Protein AF-A0A356JZE8-F1 (afdb_monomer)

Sequence (224 aa):
METNFKCRFCSECLGFGCTGELPGMGGVNANRNFILNCAAWKKLEFGPFDFGKKEIRLAPMTGAVENVGYFDEKKFYFDLIDECSKFGIKLSIGDGVPDTKLKWGIEAVQSVGKKAAVFIKPYANKKILERFEWAQNISEYCGIDIDAYNIVTMRNKVQLEKKDSSLLIELKKYFSKKGIPFVIKGIFTDEDLQLVKEVKPDVAFVSNHGGRIETREGSSAEFL

Structure (mmCIF, N/CA/C/O backbone):
data_AF-A0A356JZE8-F1
#
_entry.id   AF-A0A356JZE8-F1
#
loop_
_atom_site.group_PDB
_atom_site.id
_atom_site.type_symbol
_atom_site.label_atom_id
_atom_site.label_alt_id
_atom_site.label_comp_id
_atom_site.label_asym_id
_atom_site.label_entity_id
_atom_site.label_seq_id
_atom_site.pdbx_PDB_ins_code
_atom_site.Cartn_x
_atom_site.Cartn_y
_atom_site.Cartn_z
_atom_site.occupancy
_atom_site.B_iso_or_equiv
_atom_site.auth_seq_id
_atom_site.auth_comp_id
_atom_site.auth_asym_id
_atom_site.auth_atom_id
_atom_site.pdbx_PDB_model_num
ATOM 1 N N . MET A 1 1 ? -16.410 -6.018 -22.347 1.00 66.00 1 MET A N 1
ATOM 2 C CA . MET A 1 1 ? -15.217 -5.196 -22.637 1.00 66.00 1 MET A CA 1
ATOM 3 C C . MET A 1 1 ? -14.009 -6.081 -22.420 1.00 66.00 1 MET A C 1
ATOM 5 O O . MET A 1 1 ? -14.033 -6.859 -21.474 1.00 66.00 1 MET A O 1
ATOM 9 N N . GLU A 1 2 ? -13.023 -6.028 -23.309 1.00 82.94 2 GLU A N 1
ATOM 10 C CA . GLU A 1 2 ? -11.802 -6.831 -23.195 1.00 82.94 2 GLU A CA 1
ATOM 11 C C . GLU A 1 2 ? -10.735 -6.083 -22.393 1.00 82.94 2 GLU A C 1
ATOM 13 O O . GLU A 1 2 ? -10.629 -4.858 -22.463 1.00 82.94 2 GLU A O 1
ATOM 18 N N . THR A 1 3 ? -9.954 -6.829 -21.617 1.00 86.38 3 THR A N 1
ATOM 19 C CA . THR A 1 3 ? -8.831 -6.290 -20.850 1.00 86.38 3 THR A CA 1
ATOM 20 C C . THR A 1 3 ? -7.610 -6.116 -21.746 1.00 86.38 3 THR A C 1
ATOM 22 O O . THR A 1 3 ? -7.155 -7.087 -22.346 1.00 86.38 3 THR A O 1
ATOM 25 N N . ASN A 1 4 ? -7.019 -4.920 -21.781 1.00 91.50 4 ASN A N 1
ATOM 26 C CA . ASN A 1 4 ? -5.763 -4.678 -22.492 1.00 91.50 4 ASN A CA 1
ATOM 27 C C . ASN A 1 4 ? -4.587 -4.708 -21.512 1.00 91.50 4 ASN A C 1
ATOM 29 O O . ASN A 1 4 ? -4.083 -3.667 -21.085 1.00 91.50 4 ASN A O 1
ATOM 33 N N . PHE A 1 5 ? -4.197 -5.914 -21.104 1.00 93.56 5 PHE A N 1
ATOM 34 C CA . PHE A 1 5 ? -3.202 -6.102 -20.058 1.00 93.56 5 PHE A CA 1
ATOM 35 C C . PHE A 1 5 ? -1.854 -5.457 -20.401 1.00 93.56 5 PHE A C 1
ATOM 37 O O . PHE A 1 5 ? -1.257 -5.721 -21.441 1.00 93.56 5 PHE A O 1
ATOM 44 N N . LYS A 1 6 ? -1.330 -4.675 -19.454 1.00 93.75 6 LYS A N 1
ATOM 45 C CA . LYS A 1 6 ? 0.059 -4.189 -19.465 1.00 93.75 6 LYS A CA 1
ATOM 46 C C . LYS A 1 6 ? 1.042 -5.234 -18.934 1.00 93.75 6 LYS A C 1
ATOM 48 O O . LYS A 1 6 ? 2.243 -5.138 -19.160 1.00 93.75 6 LYS A O 1
ATOM 53 N N . CYS A 1 7 ? 0.544 -6.242 -18.216 1.00 92.56 7 CYS A N 1
ATOM 54 C CA . CYS A 1 7 ? 1.350 -7.384 -17.804 1.00 92.56 7 CYS A CA 1
ATOM 55 C C . CYS A 1 7 ? 1.814 -8.181 -19.027 1.00 92.56 7 CYS A C 1
ATOM 57 O O . CYS A 1 7 ? 1.023 -8.494 -19.910 1.00 92.56 7 CYS A O 1
ATOM 59 N N . ARG A 1 8 ? 3.094 -8.562 -19.042 1.00 92.62 8 ARG A N 1
ATOM 60 C CA . ARG A 1 8 ? 3.683 -9.392 -20.103 1.00 92.62 8 ARG A CA 1
ATOM 61 C C . ARG A 1 8 ? 3.440 -10.889 -19.919 1.00 92.62 8 ARG A C 1
ATOM 63 O O . ARG A 1 8 ? 3.895 -11.666 -20.746 1.00 92.62 8 ARG A O 1
ATOM 70 N N . PHE A 1 9 ? 2.773 -11.285 -18.830 1.00 92.81 9 PHE A N 1
ATOM 71 C CA . PHE A 1 9 ? 2.539 -12.686 -18.467 1.00 92.81 9 PHE A CA 1
ATOM 72 C C . PHE A 1 9 ? 3.818 -13.533 -18.529 1.00 92.81 9 PHE A C 1
ATOM 74 O O . PHE A 1 9 ? 3.824 -14.645 -19.052 1.00 92.81 9 PHE A O 1
ATOM 81 N N . CYS A 1 10 ? 4.921 -12.983 -18.007 1.00 95.12 10 CYS A N 1
ATOM 82 C CA . CYS A 1 10 ? 6.181 -13.708 -17.899 1.00 95.12 10 CYS A CA 1
ATOM 83 C C . CYS A 1 10 ? 5.964 -15.024 -17.140 1.00 95.12 10 CYS A C 1
ATOM 85 O O . CYS A 1 10 ? 5.217 -15.051 -16.161 1.00 95.12 10 CYS A O 1
ATOM 87 N N . SER A 1 11 ? 6.677 -16.081 -17.532 1.00 95.75 11 SER A N 1
ATOM 88 C CA . SER A 1 11 ? 6.659 -17.364 -16.816 1.00 95.75 11 SER A CA 1
ATOM 89 C C . SER A 1 11 ? 7.074 -17.228 -15.345 1.00 95.75 11 SER A C 1
ATOM 91 O O . SER A 1 11 ? 6.576 -17.956 -14.494 1.00 95.75 11 SER A O 1
ATOM 93 N N . GLU A 1 12 ? 7.955 -16.270 -15.041 1.00 94.06 12 GLU A N 1
ATOM 94 C CA . GLU A 1 12 ? 8.321 -15.857 -13.684 1.00 94.06 12 GLU A CA 1
ATOM 95 C C . GLU A 1 12 ? 8.320 -14.319 -13.609 1.00 94.06 12 GLU A C 1
ATOM 97 O O . GLU A 1 12 ? 8.927 -13.632 -14.440 1.00 94.06 12 GLU A O 1
ATOM 102 N N . CYS A 1 13 ? 7.627 -13.751 -12.619 1.00 94.19 13 CYS A N 1
ATOM 103 C CA . CYS A 1 13 ? 7.545 -12.302 -12.435 1.00 94.19 13 CYS A CA 1
ATOM 104 C C . CYS A 1 13 ? 8.778 -11.785 -11.674 1.00 94.19 13 CYS A C 1
ATOM 106 O O . CYS A 1 13 ? 8.751 -11.610 -10.458 1.00 94.19 13 CYS A O 1
ATOM 108 N N . LEU A 1 14 ? 9.871 -11.567 -12.410 1.00 95.31 14 LEU A N 1
ATOM 109 C CA . LEU A 1 14 ? 11.164 -11.116 -11.871 1.00 95.31 14 LEU A CA 1
ATOM 110 C C . LEU A 1 14 ? 11.464 -9.627 -12.106 1.00 95.31 14 LEU A C 1
ATOM 112 O O . LEU A 1 14 ? 12.565 -9.165 -11.830 1.00 95.31 14 LEU A O 1
ATOM 116 N N . GLY A 1 15 ? 10.516 -8.879 -12.671 1.00 94.81 15 GLY A N 1
ATOM 117 C CA . GLY A 1 15 ? 10.672 -7.447 -12.939 1.00 94.81 15 GLY A CA 1
ATOM 118 C C . GLY A 1 15 ? 11.430 -7.087 -14.224 1.00 94.81 15 GLY A C 1
ATOM 119 O O . GLY A 1 15 ? 11.489 -5.910 -14.552 1.00 94.81 15 GLY A O 1
ATOM 120 N N . PHE A 1 16 ? 11.948 -8.046 -15.000 1.00 96.44 16 PHE A N 1
ATOM 121 C CA . PHE A 1 16 ? 12.680 -7.744 -16.245 1.00 96.44 16 PHE A CA 1
ATOM 122 C C . PHE A 1 16 ? 11.775 -7.386 -17.440 1.00 96.44 16 PHE A C 1
ATOM 124 O O . PHE A 1 16 ? 12.148 -6.565 -18.275 1.00 96.44 16 PHE A O 1
ATOM 131 N N . GLY A 1 17 ? 10.576 -7.976 -17.528 1.00 95.25 17 GLY A N 1
ATOM 132 C CA . GLY A 1 17 ? 9.706 -7.842 -18.708 1.00 95.25 17 GLY A CA 1
ATOM 133 C C . GLY A 1 17 ? 8.975 -6.500 -18.841 1.00 95.25 17 GLY A C 1
ATOM 134 O O . GLY A 1 17 ? 8.607 -6.115 -19.943 1.00 95.25 17 GLY A O 1
ATOM 135 N N . CYS A 1 18 ? 8.772 -5.781 -17.738 1.00 95.38 18 CYS A N 1
ATOM 136 C CA . CYS A 1 18 ? 8.032 -4.512 -17.671 1.00 95.38 18 CYS A CA 1
ATOM 137 C C . CYS A 1 18 ? 8.940 -3.347 -17.243 1.00 95.38 18 CYS A C 1
ATOM 139 O O . CYS A 1 18 ? 8.529 -2.457 -16.496 1.00 95.38 18 CYS A O 1
ATOM 141 N N . THR A 1 19 ? 10.217 -3.392 -17.625 1.00 94.56 19 THR A N 1
ATOM 142 C CA . THR A 1 19 ? 11.231 -2.428 -17.178 1.00 94.56 19 THR A CA 1
ATOM 143 C C . THR A 1 19 ? 10.833 -0.991 -17.519 1.00 94.56 19 THR A C 1
ATOM 145 O O . THR A 1 19 ? 10.662 -0.654 -18.686 1.00 94.56 19 THR A O 1
ATOM 148 N N . GLY A 1 20 ? 10.682 -0.143 -16.495 1.00 84.00 20 GLY A N 1
ATOM 149 C CA . GLY A 1 20 ? 10.349 1.278 -16.655 1.00 84.00 20 GLY A CA 1
ATOM 150 C C . GLY A 1 20 ? 8.884 1.584 -16.996 1.00 84.00 20 GLY A C 1
ATOM 151 O O . GLY A 1 20 ? 8.545 2.743 -17.228 1.00 84.00 20 GLY A O 1
ATOM 152 N N . GLU A 1 21 ? 7.992 0.589 -17.014 1.00 92.44 21 GLU A N 1
ATOM 153 C CA . GLU A 1 21 ? 6.575 0.802 -17.331 1.00 92.44 21 GLU A CA 1
ATOM 154 C C . GLU A 1 21 ? 5.810 1.431 -16.150 1.00 92.44 21 GLU A C 1
ATOM 156 O O . GLU A 1 21 ? 5.227 0.728 -15.319 1.00 92.44 21 GLU A O 1
ATOM 161 N N . LEU A 1 22 ? 5.787 2.768 -16.086 1.00 91.12 22 LEU A N 1
ATOM 162 C CA . LEU A 1 22 ? 5.022 3.557 -15.112 1.00 91.12 22 LEU A CA 1
ATOM 163 C C . LEU A 1 22 ? 4.278 4.727 -15.803 1.00 91.12 22 LEU A C 1
ATOM 165 O O . LEU A 1 22 ? 4.934 5.629 -16.318 1.00 91.12 22 LEU A O 1
ATOM 169 N N . PRO A 1 23 ? 2.925 4.773 -15.797 1.00 91.88 23 PRO A N 1
ATOM 170 C CA . PRO A 1 23 ? 2.003 3.797 -15.218 1.00 91.88 23 PRO A CA 1
ATOM 171 C C . PRO A 1 23 ? 1.969 2.484 -16.017 1.00 91.88 23 PRO A C 1
ATOM 173 O O . PRO A 1 23 ? 1.876 2.471 -17.248 1.00 91.88 23 PRO A O 1
ATOM 176 N N . GLY A 1 24 ? 2.007 1.373 -15.293 1.00 93.88 24 GLY A N 1
ATOM 177 C CA . GLY A 1 24 ? 2.181 0.030 -15.836 1.00 93.88 24 GLY A CA 1
ATOM 178 C C . GLY A 1 24 ? 2.599 -0.948 -14.743 1.00 93.88 24 GLY A C 1
ATOM 179 O O . GLY A 1 24 ? 2.503 -0.634 -13.549 1.00 93.88 24 GLY A O 1
ATOM 180 N N . MET A 1 25 ? 3.086 -2.121 -15.148 1.00 94.62 25 MET A N 1
ATOM 181 C CA . MET A 1 25 ? 3.530 -3.177 -14.229 1.00 94.62 25 MET A CA 1
ATOM 182 C C . MET A 1 25 ? 4.975 -2.998 -13.744 1.00 94.62 25 MET A C 1
ATOM 184 O O . MET A 1 25 ? 5.445 -3.793 -12.934 1.00 94.62 25 MET A O 1
ATOM 188 N N . GLY A 1 26 ? 5.685 -1.984 -14.241 1.00 95.44 26 GLY A N 1
ATOM 189 C CA . GLY A 1 26 ? 7.073 -1.699 -13.902 1.00 95.44 26 GLY A CA 1
ATOM 190 C C . GLY A 1 26 ? 7.259 -0.930 -12.598 1.00 95.44 26 GLY A C 1
ATOM 191 O O . GLY A 1 26 ? 6.343 -0.762 -11.794 1.00 95.44 26 GLY A O 1
ATOM 192 N N . GLY A 1 27 ? 8.477 -0.448 -12.400 1.00 94.31 27 GLY A N 1
ATOM 193 C CA . GLY A 1 27 ? 8.922 0.368 -11.282 1.00 94.31 27 GLY A CA 1
ATOM 194 C C . GLY A 1 27 ? 9.884 1.463 -11.744 1.00 94.31 27 GLY A C 1
ATOM 195 O O . GLY A 1 27 ? 10.189 1.601 -12.931 1.00 94.31 27 GLY A O 1
ATOM 196 N N . VAL A 1 28 ? 10.349 2.274 -10.797 1.00 94.62 28 VAL A N 1
ATOM 197 C CA . VAL A 1 28 ? 11.317 3.346 -11.077 1.00 94.62 28 VAL A CA 1
ATOM 198 C C . VAL A 1 28 ? 12.715 2.763 -11.304 1.00 94.62 28 VAL A C 1
ATOM 200 O O . VAL A 1 28 ? 12.949 1.585 -11.026 1.00 94.62 28 VAL A O 1
ATOM 203 N N . ASN A 1 29 ? 13.656 3.584 -11.783 1.00 94.50 29 ASN A N 1
ATOM 204 C CA . ASN A 1 29 ? 15.077 3.226 -11.891 1.00 94.50 29 ASN A CA 1
ATOM 205 C C . ASN A 1 29 ? 15.302 1.872 -12.589 1.00 94.50 29 ASN A C 1
ATOM 207 O O . ASN A 1 29 ? 15.969 0.993 -12.050 1.00 94.50 29 ASN A O 1
ATOM 211 N N . ALA A 1 30 ? 14.676 1.679 -13.756 1.00 95.12 30 ALA A N 1
ATOM 212 C CA . ALA A 1 30 ? 14.734 0.429 -14.520 1.00 95.12 30 ALA A CA 1
ATOM 213 C C . ALA A 1 30 ? 14.385 -0.824 -13.681 1.00 95.12 30 ALA A C 1
ATOM 215 O O . ALA A 1 30 ? 15.051 -1.853 -13.765 1.00 95.12 30 ALA A O 1
ATOM 216 N N . ASN A 1 31 ? 13.337 -0.729 -12.855 1.00 96.38 31 ASN A N 1
ATOM 217 C CA . ASN A 1 31 ? 12.838 -1.794 -11.977 1.00 96.38 31 ASN A CA 1
ATOM 218 C C . ASN A 1 31 ? 13.855 -2.289 -10.936 1.00 96.38 31 ASN A C 1
ATOM 220 O O . ASN A 1 31 ? 13.672 -3.376 -10.388 1.00 96.38 31 ASN A O 1
ATOM 224 N N . ARG A 1 32 ? 14.901 -1.515 -10.617 1.00 96.88 32 ARG A N 1
ATOM 225 C CA . ARG A 1 32 ? 16.015 -1.986 -9.781 1.00 96.88 32 ARG A CA 1
ATOM 226 C C . ARG A 1 32 ? 15.563 -2.609 -8.457 1.00 96.88 32 ARG A C 1
ATOM 228 O O . ARG A 1 32 ? 15.879 -3.765 -8.194 1.00 96.88 32 ARG A O 1
ATOM 235 N N . ASN A 1 33 ? 14.765 -1.891 -7.667 1.00 97.12 33 ASN A N 1
ATOM 236 C CA . ASN A 1 33 ? 14.261 -2.405 -6.388 1.00 97.12 33 ASN A CA 1
ATOM 237 C C . ASN A 1 33 ? 13.264 -3.55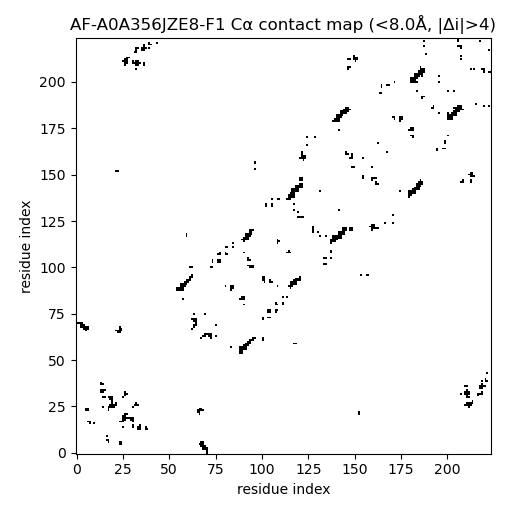6 -6.561 1.00 97.12 33 ASN A C 1
ATOM 239 O O . ASN A 1 33 ? 13.243 -4.462 -5.737 1.00 97.12 33 ASN A O 1
ATOM 243 N N . PHE A 1 34 ? 12.472 -3.573 -7.637 1.00 97.25 34 PHE A N 1
ATOM 244 C CA . PHE A 1 34 ? 11.581 -4.699 -7.928 1.00 97.25 34 PHE A CA 1
ATOM 245 C C . PHE A 1 34 ? 12.398 -5.978 -8.193 1.00 97.25 34 PHE A C 1
ATOM 247 O O . PHE A 1 34 ? 12.176 -7.001 -7.548 1.00 97.25 34 PHE A O 1
ATOM 254 N N . ILE A 1 35 ? 13.414 -5.903 -9.054 1.00 97.31 35 ILE A N 1
ATOM 255 C CA . ILE A 1 35 ? 14.314 -7.027 -9.345 1.00 97.31 35 ILE A CA 1
ATOM 256 C C . ILE A 1 35 ? 15.017 -7.507 -8.064 1.00 97.31 35 ILE A C 1
ATOM 258 O O . ILE A 1 35 ? 15.061 -8.710 -7.799 1.00 97.31 35 ILE A O 1
ATOM 262 N N . LEU A 1 36 ? 15.525 -6.584 -7.237 1.00 97.06 36 LEU A N 1
ATOM 263 C CA . LEU A 1 36 ? 16.180 -6.919 -5.966 1.00 97.06 36 LEU A CA 1
ATOM 264 C C . LEU A 1 36 ? 15.223 -7.584 -4.968 1.00 97.06 36 LEU A C 1
ATOM 266 O O . LEU A 1 36 ? 15.605 -8.576 -4.346 1.00 97.06 36 LEU A O 1
ATOM 270 N N . ASN A 1 37 ? 13.981 -7.102 -4.857 1.00 96.31 37 ASN A N 1
ATOM 271 C CA . ASN A 1 37 ? 12.950 -7.725 -4.025 1.00 96.31 37 ASN A CA 1
ATOM 272 C C . ASN A 1 37 ? 12.731 -9.194 -4.408 1.00 96.31 37 ASN A C 1
A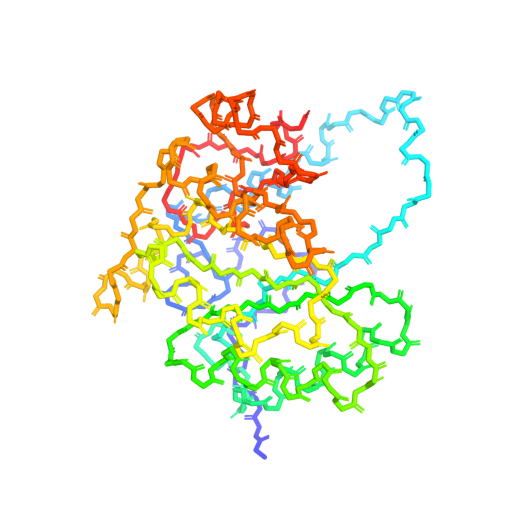TOM 274 O O . ASN A 1 37 ? 12.684 -10.053 -3.533 1.00 96.31 37 ASN A O 1
ATOM 278 N N . CYS A 1 38 ? 12.619 -9.493 -5.707 1.00 95.25 38 CYS A N 1
ATOM 279 C CA . CYS A 1 38 ? 12.436 -10.862 -6.194 1.00 95.25 38 CYS A CA 1
ATOM 280 C C . CYS A 1 38 ? 13.683 -11.729 -5.966 1.00 95.25 38 CYS A C 1
ATOM 282 O O . CYS A 1 38 ? 13.570 -12.884 -5.560 1.00 95.25 38 CYS A O 1
ATOM 284 N N . ALA A 1 39 ? 14.874 -11.183 -6.222 1.00 95.06 39 ALA A N 1
ATOM 285 C CA . ALA A 1 39 ? 16.128 -11.927 -6.135 1.00 95.06 39 ALA A CA 1
ATOM 286 C C . ALA A 1 39 ? 16.537 -12.266 -4.693 1.00 95.06 39 ALA A C 1
ATOM 288 O O . ALA A 1 39 ? 17.120 -13.323 -4.457 1.00 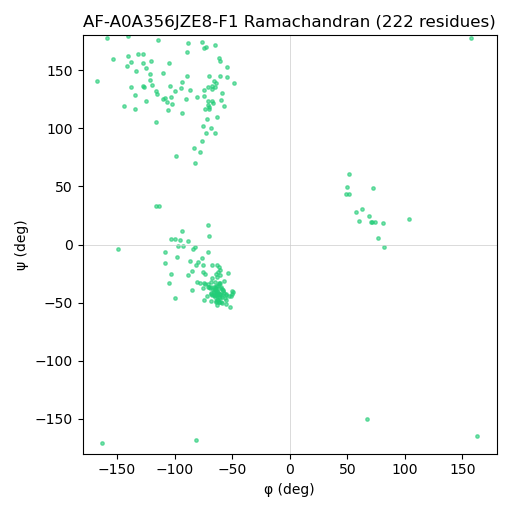95.06 39 ALA A O 1
ATOM 289 N N . ALA A 1 40 ? 16.239 -11.390 -3.731 1.00 93.81 40 ALA A N 1
ATOM 290 C CA . ALA A 1 40 ? 16.652 -11.546 -2.338 1.00 93.81 40 ALA A CA 1
ATOM 291 C C . ALA A 1 40 ? 16.139 -12.834 -1.684 1.00 93.81 40 ALA A C 1
ATOM 293 O O . ALA A 1 40 ? 16.888 -13.496 -0.971 1.00 93.81 40 ALA A O 1
ATOM 294 N N . TRP A 1 41 ? 14.906 -13.250 -1.986 1.00 87.50 41 TRP A N 1
ATOM 295 C CA . TRP A 1 41 ? 14.330 -14.480 -1.432 1.00 87.50 41 TRP A CA 1
ATOM 296 C C . TRP A 1 41 ? 15.111 -15.748 -1.801 1.00 87.50 41 TRP A C 1
ATOM 298 O O . TRP A 1 41 ? 15.013 -16.738 -1.088 1.00 87.50 41 TRP A O 1
ATOM 308 N N . LYS A 1 42 ? 15.908 -15.729 -2.882 1.00 87.19 42 LYS A N 1
ATOM 309 C CA . LYS A 1 42 ? 16.775 -16.856 -3.277 1.00 87.19 42 LYS A CA 1
ATOM 310 C C . LYS A 1 42 ? 18.078 -16.919 -2.467 1.00 87.19 42 LYS A C 1
ATOM 312 O O . LYS A 1 42 ? 18.774 -17.926 -2.533 1.00 87.19 42 LYS A O 1
ATOM 317 N N . LYS A 1 43 ? 18.429 -15.842 -1.756 1.00 85.38 43 LYS A N 1
ATOM 318 C CA . LYS A 1 43 ? 19.661 -15.718 -0.959 1.00 85.38 43 LYS A CA 1
ATOM 319 C C . LYS A 1 43 ? 19.422 -15.872 0.537 1.00 85.38 43 LYS A C 1
ATOM 321 O O . LYS A 1 43 ? 20.355 -16.184 1.265 1.00 85.38 43 LYS A O 1
ATOM 326 N N . LEU A 1 44 ? 18.206 -15.577 0.992 1.00 79.50 44 LEU A N 1
ATOM 327 C CA . LEU A 1 44 ? 17.850 -15.695 2.395 1.00 79.50 44 LEU A CA 1
ATOM 328 C C . LEU A 1 44 ? 17.786 -17.176 2.758 1.00 79.50 44 LEU A C 1
ATOM 330 O O . LEU A 1 44 ? 16.964 -17.926 2.231 1.00 79.50 44 LEU A O 1
ATOM 334 N N . GLU A 1 45 ? 18.664 -17.592 3.661 1.00 76.06 45 GLU A N 1
ATOM 335 C CA . GLU A 1 45 ? 18.548 -18.898 4.287 1.00 76.06 45 GLU A CA 1
ATOM 336 C C . GLU A 1 45 ? 17.297 -18.898 5.167 1.00 76.06 45 GLU A C 1
ATOM 338 O O . GLU A 1 45 ? 17.048 -17.957 5.927 1.00 76.06 45 GLU A O 1
ATOM 343 N N . PHE A 1 46 ? 16.485 -19.951 5.065 1.00 67.56 46 PHE A N 1
ATOM 344 C CA . PHE A 1 46 ? 15.391 -20.156 6.005 1.00 67.56 46 PHE A CA 1
ATOM 345 C C . PHE A 1 46 ? 16.001 -20.409 7.388 1.00 67.56 46 PHE A C 1
ATOM 347 O O . PHE A 1 46 ? 16.422 -21.520 7.702 1.00 67.56 46 PHE A O 1
ATOM 354 N N . GLY A 1 47 ? 16.093 -19.352 8.197 1.00 62.47 47 GLY A N 1
ATOM 355 C CA . GLY A 1 47 ? 16.504 -19.455 9.592 1.00 62.47 47 GLY A CA 1
ATOM 356 C C . GLY A 1 47 ? 15.491 -20.256 10.424 1.00 62.47 47 GLY A C 1
ATOM 357 O O . GLY A 1 47 ? 14.385 -20.538 9.957 1.00 62.47 47 GLY A O 1
ATOM 358 N N . PRO A 1 48 ? 15.808 -20.578 11.690 1.00 52.84 48 PRO A N 1
ATOM 359 C CA . PRO A 1 48 ? 14.949 -21.367 12.584 1.00 52.84 48 PRO A CA 1
ATOM 360 C C . PRO A 1 48 ? 13.688 -20.613 13.057 1.00 52.84 48 PRO A C 1
ATOM 362 O O . PRO A 1 48 ? 13.075 -20.987 14.055 1.00 52.84 48 PRO A O 1
ATOM 365 N N . PHE A 1 49 ? 13.317 -19.520 12.388 1.00 57.72 49 PHE A N 1
ATOM 366 C CA . PHE A 1 49 ? 12.207 -18.665 12.774 1.00 57.72 49 PHE A CA 1
ATOM 367 C C . PHE A 1 49 ? 10.881 -19.340 12.413 1.00 57.72 49 PHE A C 1
ATOM 369 O O . PHE A 1 49 ? 10.444 -19.340 11.261 1.00 57.72 49 PHE A O 1
ATOM 376 N N . ASP A 1 50 ? 10.222 -19.909 13.422 1.00 63.34 50 ASP A N 1
ATOM 377 C CA . ASP A 1 50 ? 8.804 -20.230 13.337 1.00 63.34 50 ASP A CA 1
ATOM 378 C C . ASP A 1 50 ? 8.008 -18.922 13.408 1.00 63.34 50 ASP A C 1
ATOM 380 O O . ASP A 1 50 ? 7.743 -18.377 14.479 1.00 63.34 50 ASP A O 1
ATOM 384 N N . PHE A 1 51 ? 7.644 -18.394 12.240 1.00 61.12 51 PHE A N 1
ATOM 385 C CA . PHE A 1 51 ? 6.795 -17.206 12.119 1.00 61.12 51 PHE A CA 1
ATOM 386 C C . PHE A 1 51 ? 5.331 -17.466 12.534 1.00 61.12 51 PHE A C 1
ATOM 388 O O . PHE A 1 51 ? 4.474 -16.602 12.348 1.00 61.12 51 PHE A O 1
ATOM 395 N N . GLY A 1 52 ? 5.022 -18.644 13.088 1.00 62.34 52 GLY A N 1
ATOM 396 C CA . GLY A 1 52 ? 3.697 -19.009 13.555 1.00 62.34 52 GLY A CA 1
ATOM 397 C C . GLY A 1 52 ? 2.692 -19.133 12.412 1.00 62.34 52 GLY A C 1
ATOM 398 O O . GLY A 1 52 ? 3.019 -19.492 11.275 1.00 62.34 52 GLY A O 1
ATOM 399 N N . LYS A 1 53 ? 1.419 -18.851 12.712 1.00 61.81 53 LYS A N 1
ATOM 400 C CA . LYS A 1 53 ? 0.339 -18.918 11.725 1.00 61.81 53 LYS A CA 1
ATOM 401 C C . LYS A 1 53 ? 0.580 -17.885 10.621 1.00 61.81 53 LYS A C 1
ATOM 403 O O . LYS A 1 53 ? 0.422 -16.686 10.826 1.00 61.81 53 LYS A O 1
ATOM 408 N N . LYS A 1 54 ? 0.918 -18.380 9.432 1.00 73.19 54 LYS A N 1
ATOM 409 C CA . LYS A 1 54 ? 1.121 -17.581 8.220 1.00 73.19 54 LYS A CA 1
ATOM 410 C C . LYS A 1 54 ? -0.219 -17.000 7.774 1.00 73.19 54 LYS A C 1
ATOM 412 O O . LYS A 1 54 ? -1.034 -17.701 7.177 1.00 73.19 54 LYS A O 1
ATOM 417 N N . GLU A 1 55 ? -0.465 -15.735 8.088 1.00 85.88 55 GLU A N 1
ATOM 418 C CA . GLU A 1 55 ? -1.623 -15.010 7.571 1.00 85.88 55 GLU A CA 1
ATOM 419 C C . GLU A 1 55 ? -1.263 -14.323 6.253 1.00 85.88 55 GLU A C 1
ATOM 421 O O . GLU A 1 55 ? -0.305 -13.557 6.171 1.00 85.88 55 GLU A O 1
ATOM 426 N N . ILE A 1 56 ? -2.044 -14.599 5.208 1.00 92.50 56 ILE A N 1
ATOM 427 C CA . ILE A 1 56 ? -1.904 -13.952 3.903 1.00 92.50 56 ILE A CA 1
ATOM 428 C C . ILE A 1 56 ? -2.949 -12.846 3.808 1.00 92.50 56 ILE A C 1
ATOM 430 O O . ILE A 1 56 ? -4.133 -13.052 4.097 1.00 92.50 56 ILE A O 1
ATOM 434 N N . ARG A 1 57 ? -2.501 -11.665 3.384 1.00 95.06 57 ARG A N 1
ATOM 435 C CA . ARG A 1 57 ? -3.339 -10.486 3.199 1.00 95.06 57 ARG A CA 1
ATOM 436 C C . ARG A 1 57 ? -3.157 -9.932 1.796 1.00 95.06 57 ARG A C 1
ATOM 438 O O . ARG A 1 57 ? -2.036 -9.771 1.322 1.00 95.06 57 ARG A O 1
ATOM 445 N N . LEU A 1 58 ? -4.273 -9.586 1.170 1.00 97.38 58 LEU A N 1
ATOM 446 C CA . LEU A 1 58 ? -4.301 -8.813 -0.058 1.00 97.38 58 LEU A CA 1
ATOM 447 C C . LEU A 1 58 ? -3.621 -7.458 0.177 1.00 97.38 58 LEU A C 1
ATOM 449 O O . LEU A 1 58 ? -4.024 -6.717 1.074 1.00 97.38 58 LEU A O 1
ATOM 453 N N . ALA A 1 59 ? -2.609 -7.116 -0.618 1.00 96.75 59 ALA A N 1
ATOM 454 C CA . ALA A 1 59 ? -1.994 -5.792 -0.569 1.00 96.75 59 ALA A CA 1
ATOM 455 C C . ALA A 1 59 ? -2.955 -4.723 -1.134 1.00 96.75 59 ALA A C 1
ATOM 457 O O . ALA A 1 59 ? -3.677 -5.002 -2.092 1.00 96.75 59 ALA A O 1
ATOM 458 N N . PRO A 1 60 ? -2.971 -3.490 -0.590 1.00 96.69 60 PRO A N 1
ATOM 459 C CA . PRO A 1 60 ? -3.810 -2.422 -1.126 1.00 96.69 60 PRO A CA 1
ATOM 4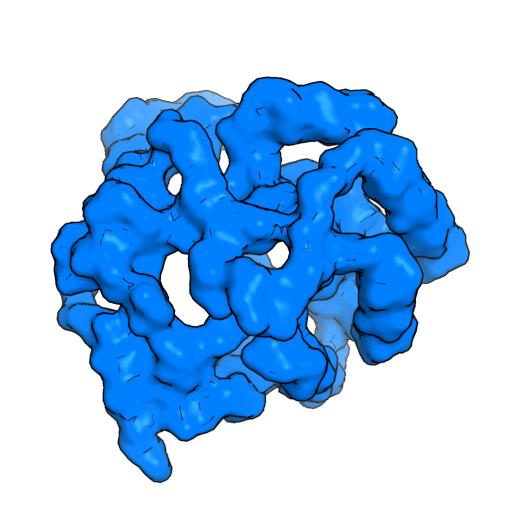60 C C . PRO A 1 60 ? -3.335 -2.020 -2.530 1.00 96.69 60 PRO A C 1
ATOM 462 O O . PRO A 1 60 ? -2.194 -1.596 -2.714 1.00 96.69 60 PRO A O 1
ATOM 465 N N . MET A 1 61 ? -4.219 -2.130 -3.522 1.00 95.31 61 MET A N 1
ATOM 466 C CA . MET A 1 61 ? -3.932 -1.803 -4.922 1.00 95.31 61 MET A CA 1
ATOM 467 C C . MET A 1 61 ? -4.980 -0.838 -5.469 1.00 95.31 61 MET A C 1
ATOM 469 O O . MET A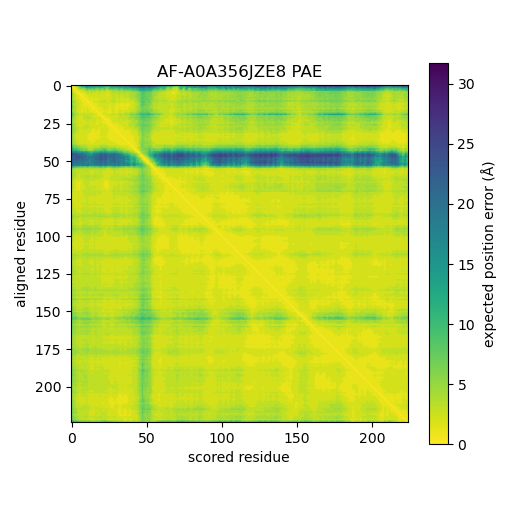 1 61 ? -6.166 -1.037 -5.239 1.00 95.31 61 MET A O 1
ATOM 473 N N . THR A 1 62 ? -4.553 0.186 -6.213 1.00 94.81 62 THR A N 1
ATOM 474 C CA . THR A 1 62 ? -5.427 1.120 -6.946 1.00 94.81 62 THR A CA 1
ATOM 475 C C . THR A 1 62 ? -4.833 1.456 -8.315 1.00 94.81 62 THR A C 1
ATOM 477 O O . THR A 1 62 ? -3.643 1.244 -8.560 1.00 94.81 62 THR A O 1
ATOM 480 N N . GLY A 1 63 ? -5.650 1.984 -9.228 1.00 94.62 63 GLY A N 1
ATOM 481 C CA . GLY A 1 63 ? -5.227 2.294 -10.591 1.00 94.62 63 GLY A CA 1
ATOM 482 C C . GLY A 1 63 ? -5.024 1.051 -11.438 1.00 94.62 63 GLY A C 1
ATOM 483 O O . GLY A 1 63 ? -3.969 0.889 -12.047 1.00 94.62 63 GLY A O 1
ATOM 484 N N . ALA A 1 64 ? -5.992 0.144 -11.431 1.00 95.56 64 ALA A N 1
ATOM 485 C CA . ALA A 1 64 ? -5.928 -1.093 -12.192 1.00 95.56 64 ALA A CA 1
ATOM 486 C C . ALA A 1 64 ? -6.015 -0.845 -13.699 1.00 95.56 64 ALA A C 1
ATOM 488 O O . ALA A 1 64 ? -5.280 -1.474 -14.460 1.00 95.56 64 ALA A O 1
ATOM 489 N N . VAL A 1 65 ? -6.830 0.114 -14.136 1.00 95.81 65 VAL A N 1
ATOM 490 C CA . VAL A 1 65 ? -6.870 0.528 -15.544 1.00 95.81 65 VAL A CA 1
ATOM 491 C C . VAL A 1 65 ? -5.505 1.079 -15.959 1.00 95.81 65 VAL A C 1
ATOM 493 O O . VAL A 1 65 ? -4.927 0.645 -16.954 1.00 95.81 65 VAL A O 1
ATOM 496 N N . GLU A 1 66 ? -4.928 1.992 -15.172 1.00 94.31 66 GLU A N 1
ATOM 497 C CA . GLU A 1 66 ? -3.667 2.633 -15.544 1.00 94.31 66 GLU A CA 1
ATOM 498 C C . GLU A 1 66 ? -2.451 1.714 -15.393 1.00 94.31 66 GLU A C 1
ATOM 500 O O . GLU A 1 66 ? -1.516 1.838 -16.179 1.00 94.31 66 GLU A O 1
ATOM 505 N N . ASN A 1 67 ? -2.419 0.818 -14.406 1.00 94.00 67 ASN A N 1
ATOM 506 C CA . ASN A 1 67 ? -1.239 -0.004 -14.120 1.00 94.00 67 ASN A CA 1
ATOM 507 C C . ASN A 1 67 ? -1.336 -1.418 -14.689 1.00 94.00 67 ASN A C 1
ATOM 509 O O . ASN A 1 67 ? -0.384 -1.891 -15.302 1.00 94.00 67 ASN A O 1
ATOM 513 N N . VAL A 1 68 ? -2.476 -2.080 -14.505 1.00 94.12 68 VAL A N 1
ATOM 514 C CA . VAL A 1 68 ? -2.691 -3.466 -14.945 1.00 94.12 68 VAL A CA 1
ATOM 515 C C . VAL A 1 68 ? -3.210 -3.508 -16.383 1.00 94.12 68 VAL A C 1
ATOM 517 O O . VAL A 1 68 ? -2.953 -4.478 -17.094 1.00 94.12 68 VAL A O 1
ATOM 520 N N . GLY A 1 69 ? -3.891 -2.450 -16.836 1.00 95.44 69 GLY A N 1
ATOM 521 C CA . GLY A 1 69 ? -4.631 -2.446 -18.098 1.00 95.44 69 GLY A CA 1
ATOM 522 C C . GLY A 1 69 ? -6.010 -3.094 -17.978 1.00 95.44 69 GLY A C 1
ATOM 523 O O . GLY A 1 69 ? -6.581 -3.501 -18.987 1.00 95.44 69 GLY A O 1
ATOM 524 N N . TYR A 1 70 ? -6.521 -3.219 -16.745 1.00 96.88 70 TYR A N 1
ATOM 525 C CA . TYR A 1 70 ? -7.839 -3.782 -16.463 1.00 96.88 70 TYR A CA 1
ATOM 526 C C . TYR A 1 70 ? -8.938 -2.956 -17.151 1.00 96.88 70 TYR A C 1
ATOM 528 O O . TYR A 1 70 ? -8.798 -1.743 -17.278 1.00 96.88 70 TYR A O 1
ATOM 536 N N . PHE A 1 71 ? -10.012 -3.589 -17.627 1.00 96.50 71 PHE A N 1
ATOM 537 C CA . PHE A 1 71 ? -11.000 -2.894 -18.466 1.00 96.50 71 PHE A CA 1
ATOM 538 C C . PHE A 1 71 ? -11.902 -1.921 -17.693 1.00 96.50 71 PHE A C 1
ATOM 540 O O . PHE A 1 71 ? -12.422 -0.978 -18.284 1.00 96.50 71 PHE A O 1
ATOM 547 N N . ASP A 1 72 ? -12.101 -2.145 -16.392 1.00 97.25 72 ASP A N 1
ATOM 548 C CA . ASP A 1 72 ? -12.964 -1.320 -15.546 1.00 97.25 72 ASP A CA 1
ATOM 549 C C . ASP A 1 72 ? -12.395 -1.181 -14.125 1.00 97.25 72 ASP A C 1
ATOM 551 O O . ASP A 1 72 ? -12.219 -2.160 -13.397 1.00 97.25 72 ASP A O 1
ATOM 555 N N . GLU A 1 73 ? -12.114 0.059 -13.722 1.00 96.88 73 GLU A N 1
ATOM 556 C CA . GLU A 1 73 ? -11.483 0.366 -12.435 1.00 96.88 73 GLU A CA 1
ATOM 557 C C . GLU A 1 73 ? -12.344 -0.072 -11.246 1.00 96.88 73 GLU A C 1
ATOM 559 O O . GLU A 1 73 ? -11.817 -0.609 -10.276 1.00 96.88 73 GLU A O 1
ATOM 564 N N . LYS A 1 74 ? -13.666 0.132 -11.308 1.00 98.06 74 LYS A N 1
ATOM 565 C CA . LYS A 1 74 ? -14.569 -0.225 -10.211 1.00 98.06 74 LYS A CA 1
ATOM 566 C C . LYS A 1 74 ? -14.640 -1.741 -10.066 1.00 98.06 74 LYS A C 1
ATOM 568 O O . LYS A 1 74 ? -14.483 -2.261 -8.962 1.00 98.06 74 LYS A O 1
ATOM 573 N N . LYS A 1 75 ? -14.858 -2.449 -11.174 1.00 98.19 75 LYS A N 1
ATOM 574 C CA . LYS A 1 75 ? -14.999 -3.904 -11.206 1.00 98.19 75 LYS A CA 1
ATOM 575 C C . LYS A 1 75 ? -13.742 -4.615 -10.721 1.00 98.19 75 LYS A C 1
ATOM 577 O O . LYS A 1 75 ? -13.873 -5.623 -10.037 1.00 98.19 75 LYS A O 1
ATOM 582 N N . PHE A 1 76 ? -12.555 -4.065 -10.982 1.00 97.75 76 PHE A N 1
ATOM 583 C CA . PHE A 1 76 ? -11.309 -4.616 -10.450 1.00 97.75 76 PHE A CA 1
ATOM 584 C C . PHE A 1 76 ? -11.354 -4.811 -8.926 1.00 97.75 76 PHE A C 1
ATOM 586 O O . PHE A 1 76 ? -10.961 -5.864 -8.430 1.00 97.75 76 PHE A O 1
ATOM 593 N N . TYR A 1 77 ? -11.867 -3.825 -8.181 1.00 98.38 77 TYR A N 1
ATOM 594 C CA . TYR A 1 77 ? -11.973 -3.928 -6.724 1.00 98.38 77 TYR A CA 1
ATOM 595 C C . TYR A 1 77 ? -12.952 -5.016 -6.291 1.00 98.38 77 TYR A C 1
ATOM 597 O O . TYR A 1 77 ? -12.645 -5.775 -5.377 1.00 98.38 77 TYR A O 1
ATOM 605 N N . PHE A 1 78 ? -14.111 -5.105 -6.947 1.00 98.69 78 PHE A N 1
ATOM 606 C CA . PHE A 1 78 ? -15.120 -6.117 -6.633 1.00 98.69 78 PHE A CA 1
ATOM 607 C C . PHE A 1 78 ? -14.591 -7.526 -6.897 1.00 98.69 78 PHE A C 1
ATOM 609 O O . PHE A 1 78 ? -14.685 -8.371 -6.014 1.00 98.69 78 PHE A O 1
ATOM 616 N N . ASP A 1 79 ? -13.977 -7.752 -8.058 1.00 98.00 79 ASP A N 1
ATOM 617 C CA . ASP A 1 79 ? -13.460 -9.068 -8.438 1.00 98.00 79 ASP A CA 1
ATOM 618 C C . ASP A 1 79 ? -12.332 -9.515 -7.495 1.00 98.00 79 ASP A C 1
ATOM 620 O O . ASP A 1 79 ? -12.318 -10.652 -7.030 1.00 98.00 79 ASP A O 1
ATOM 624 N N . LEU A 1 80 ? -11.412 -8.609 -7.148 1.00 97.69 80 LEU A N 1
ATOM 625 C CA . LEU A 1 80 ? -10.286 -8.924 -6.268 1.00 97.69 80 LEU A CA 1
ATOM 626 C C . LEU A 1 80 ? -10.731 -9.214 -4.827 1.00 97.69 80 LEU A C 1
ATOM 628 O O . LEU A 1 80 ? -10.215 -10.139 -4.196 1.00 97.69 80 LEU A O 1
ATOM 632 N N . ILE A 1 81 ? -11.676 -8.427 -4.305 1.00 98.69 81 ILE A N 1
ATOM 633 C CA . ILE A 1 81 ? -12.193 -8.582 -2.943 1.00 98.69 81 ILE A CA 1
ATOM 634 C C . ILE A 1 81 ? -13.066 -9.834 -2.817 1.00 98.69 81 ILE A C 1
ATOM 636 O O . ILE A 1 81 ? -12.903 -10.575 -1.846 1.00 98.69 81 ILE A O 1
ATOM 640 N N . ASP A 1 82 ? -13.953 -10.087 -3.781 1.00 98.56 82 ASP A N 1
ATOM 641 C CA . ASP A 1 82 ? -14.820 -11.269 -3.798 1.00 98.56 82 ASP A CA 1
ATOM 642 C C . ASP A 1 82 ? -13.991 -12.559 -3.819 1.00 98.56 82 ASP A C 1
ATOM 644 O O . ASP A 1 82 ? -14.156 -13.419 -2.950 1.00 98.56 82 ASP A O 1
ATOM 648 N N . GLU A 1 83 ? -13.011 -12.656 -4.722 1.00 98.19 83 GLU A N 1
ATOM 649 C CA . GLU A 1 83 ? -12.140 -13.830 -4.804 1.00 98.19 83 GLU A CA 1
ATOM 650 C C . GLU A 1 83 ? -11.291 -14.010 -3.539 1.00 98.19 83 GLU A C 1
ATOM 652 O O . GLU A 1 83 ? -11.302 -15.085 -2.939 1.00 98.19 83 GLU A O 1
ATOM 657 N N . CYS A 1 84 ? -10.622 -12.960 -3.046 1.00 98.12 84 CYS A N 1
ATOM 658 C CA . CYS A 1 84 ? -9.845 -13.068 -1.804 1.00 98.12 84 CYS A CA 1
ATOM 659 C C . CYS A 1 84 ? -10.712 -13.513 -0.614 1.00 98.12 84 CYS A C 1
ATOM 661 O O . CYS A 1 84 ? -10.277 -14.337 0.193 1.00 98.12 84 CYS A O 1
ATOM 663 N N . SER A 1 85 ? -11.947 -13.009 -0.523 1.00 97.81 85 SER A N 1
ATOM 664 C CA . SER A 1 85 ? -12.900 -13.375 0.527 1.00 97.81 85 SER A CA 1
ATOM 665 C C . SER A 1 85 ? -13.276 -14.862 0.472 1.00 97.81 85 SER A C 1
ATOM 667 O O . SER A 1 85 ? -13.242 -15.529 1.510 1.00 97.81 85 SER A O 1
ATOM 669 N N . LYS A 1 86 ? -13.556 -15.414 -0.721 1.00 97.81 86 LYS A N 1
ATOM 670 C CA . LYS A 1 86 ? -13.883 -16.844 -0.912 1.00 97.81 86 LYS A CA 1
ATOM 671 C C . LYS A 1 86 ? -12.766 -17.778 -0.446 1.00 97.81 86 LYS A C 1
ATOM 673 O O . LYS A 1 86 ? -13.051 -18.826 0.129 1.00 97.81 86 LYS A O 1
ATOM 678 N N . PHE A 1 87 ? -11.508 -17.388 -0.651 1.00 96.06 87 PHE A N 1
ATOM 679 C CA . PHE A 1 87 ? -10.334 -18.168 -0.239 1.00 96.06 87 PHE A CA 1
ATOM 680 C C . PHE A 1 87 ? -9.859 -17.877 1.194 1.00 96.06 87 PHE A C 1
ATOM 682 O O . PHE A 1 87 ? -8.849 -18.426 1.631 1.00 96.06 87 PHE A O 1
ATOM 689 N N . GLY A 1 88 ? -10.563 -17.025 1.948 1.00 94.75 88 GLY A N 1
ATOM 690 C CA . GLY A 1 88 ? -10.192 -16.686 3.324 1.00 94.75 88 GLY A CA 1
ATOM 691 C C . GLY A 1 88 ? -8.929 -15.822 3.443 1.00 94.75 88 GLY A C 1
ATOM 692 O O . GLY A 1 88 ? -8.333 -15.762 4.520 1.00 94.75 88 GLY A O 1
ATOM 693 N N . ILE A 1 89 ? -8.523 -15.142 2.367 1.00 96.75 89 ILE A N 1
ATOM 694 C CA . ILE A 1 89 ? -7.417 -14.177 2.372 1.00 96.75 89 ILE A CA 1
ATOM 695 C C . ILE A 1 89 ? -7.893 -12.891 3.057 1.00 96.75 89 ILE A C 1
ATOM 697 O O . ILE A 1 89 ? -8.967 -12.363 2.761 1.00 96.75 89 ILE A O 1
ATOM 701 N N . LYS A 1 90 ? -7.085 -12.349 3.976 1.00 97.56 90 LYS A N 1
ATOM 702 C CA . LYS A 1 90 ? -7.404 -11.084 4.652 1.00 97.56 90 LYS A CA 1
ATOM 703 C C . LYS A 1 90 ? -7.441 -9.931 3.645 1.00 97.56 90 LYS A C 1
ATOM 705 O O . LYS A 1 90 ? -6.579 -9.824 2.777 1.00 97.56 90 LYS A O 1
ATOM 710 N N . LEU A 1 91 ? -8.413 -9.036 3.784 1.00 98.56 91 LEU A N 1
ATOM 711 C CA . LEU A 1 91 ? -8.678 -7.989 2.796 1.00 98.56 91 LEU A CA 1
ATOM 712 C C . LEU A 1 91 ? -7.951 -6.687 3.128 1.00 98.56 91 LEU A C 1
ATOM 714 O O . LEU A 1 91 ? -7.954 -6.254 4.280 1.00 98.56 91 LEU A O 1
ATOM 718 N N . SER A 1 92 ? -7.403 -6.012 2.123 1.00 98.56 92 SER A N 1
ATOM 719 C CA . SER A 1 92 ? -6.999 -4.610 2.258 1.00 98.56 92 SER A CA 1
ATOM 720 C C . SER A 1 92 ? -7.484 -3.795 1.081 1.00 98.56 92 SER A C 1
ATOM 722 O O . SER A 1 92 ? -7.552 -4.293 -0.040 1.00 98.56 92 SER A O 1
ATOM 724 N N . ILE A 1 93 ? -7.750 -2.521 1.339 1.00 98.69 93 ILE A N 1
ATOM 725 C CA . ILE A 1 93 ? -8.036 -1.523 0.314 1.00 98.69 93 ILE A CA 1
ATOM 726 C C . ILE A 1 93 ? -7.127 -0.318 0.512 1.00 98.69 93 ILE A C 1
ATOM 728 O O . ILE A 1 93 ? -6.610 -0.078 1.605 1.00 98.69 93 ILE A O 1
ATOM 732 N N . GLY A 1 94 ? -6.918 0.425 -0.566 1.00 97.88 94 GLY A N 1
ATOM 733 C CA . GLY A 1 94 ? -6.118 1.637 -0.563 1.00 97.88 94 GLY A CA 1
ATOM 734 C C . GLY A 1 94 ? -6.843 2.774 -1.255 1.00 97.88 94 GLY A C 1
ATOM 735 O O . GLY A 1 94 ? -7.798 2.567 -2.004 1.00 97.88 94 GLY A O 1
ATOM 736 N N . ASP A 1 95 ? -6.361 3.982 -1.029 1.00 97.19 95 ASP A N 1
ATOM 737 C CA . ASP A 1 95 ? -6.790 5.158 -1.759 1.00 97.19 95 ASP A CA 1
ATOM 738 C C . ASP A 1 95 ? -5.960 5.411 -3.029 1.00 97.19 95 ASP A C 1
ATOM 740 O O . ASP A 1 95 ? -4.914 4.814 -3.305 1.00 97.19 95 ASP A O 1
ATOM 744 N N . GLY A 1 96 ? -6.495 6.289 -3.870 1.00 94.19 96 GLY A N 1
ATOM 745 C CA . GLY A 1 96 ? -5.915 6.675 -5.145 1.00 94.19 96 GLY A CA 1
ATOM 746 C C . GLY A 1 96 ? -6.552 7.965 -5.643 1.00 94.19 96 GLY A C 1
ATOM 747 O O . GLY A 1 96 ? -7.299 8.624 -4.920 1.00 94.19 96 GLY A O 1
ATOM 748 N N . VAL A 1 97 ? -6.248 8.331 -6.885 1.00 93.81 97 VAL A N 1
ATOM 749 C CA . VAL A 1 97 ? -6.867 9.481 -7.553 1.00 93.81 97 VAL A CA 1
ATOM 750 C C . VAL A 1 97 ? -7.682 8.975 -8.740 1.00 93.81 97 VAL A C 1
ATOM 752 O O . VAL A 1 97 ? -7.116 8.238 -9.556 1.00 93.81 97 VAL A O 1
ATOM 755 N N . PRO A 1 98 ? -8.962 9.375 -8.871 1.00 95.81 98 PRO A N 1
ATOM 756 C CA . PRO A 1 98 ? -9.747 10.227 -7.954 1.00 95.81 98 PRO A CA 1
ATOM 757 C C . PRO A 1 98 ? -10.229 9.504 -6.675 1.00 95.81 98 PRO A C 1
ATOM 759 O O . PRO A 1 98 ? -10.089 8.288 -6.556 1.00 95.81 98 PRO A O 1
ATOM 762 N N . ASP A 1 99 ? -10.848 10.248 -5.742 1.00 97.06 99 ASP A N 1
ATOM 763 C CA . ASP A 1 99 ? -11.389 9.745 -4.456 1.00 97.06 99 ASP A CA 1
ATOM 764 C C . ASP A 1 99 ? -12.355 8.555 -4.615 1.00 97.06 99 ASP A C 1
ATOM 766 O O . ASP A 1 99 ? -12.511 7.751 -3.693 1.00 97.06 99 ASP A O 1
ATOM 770 N N . THR A 1 100 ? -12.992 8.408 -5.783 1.00 97.69 100 THR A N 1
ATOM 771 C CA . THR A 1 100 ? -13.890 7.279 -6.065 1.00 97.69 100 THR A CA 1
ATOM 772 C C . THR A 1 100 ? -13.184 5.931 -5.975 1.00 97.69 100 THR A C 1
ATOM 774 O O . THR A 1 100 ? -13.837 4.961 -5.616 1.00 97.69 100 THR A O 1
ATOM 777 N N . LYS A 1 101 ? -11.864 5.860 -6.196 1.00 98.06 101 LYS A N 1
ATOM 778 C CA . LYS A 1 101 ? -11.084 4.621 -6.051 1.00 98.06 101 LYS A CA 1
ATOM 779 C C . LYS A 1 101 ? -11.171 4.044 -4.635 1.00 98.06 101 LYS A C 1
ATOM 781 O O . LYS A 1 101 ? -11.420 2.853 -4.474 1.00 98.06 101 LYS A O 1
ATOM 786 N N . LEU A 1 102 ? -11.070 4.897 -3.610 1.00 98.62 102 LEU A N 1
ATOM 787 C CA . LEU A 1 102 ? -11.270 4.465 -2.223 1.00 98.62 102 LEU A CA 1
ATOM 788 C C . LEU A 1 102 ? -12.731 4.066 -1.974 1.00 98.62 102 LEU A C 1
ATOM 790 O O . LEU A 1 102 ? -12.988 3.037 -1.357 1.00 98.62 102 LEU A O 1
ATOM 794 N N . LYS A 1 103 ? -13.691 4.856 -2.476 1.00 98.69 103 LYS A N 1
ATOM 795 C CA . LYS A 1 103 ? -15.129 4.583 -2.300 1.00 98.69 103 LYS A CA 1
ATOM 796 C C . LYS A 1 103 ? -15.544 3.245 -2.916 1.00 98.69 103 LYS A C 1
ATOM 798 O O . LYS A 1 103 ? -16.239 2.478 -2.266 1.00 98.69 103 LYS A O 1
ATOM 803 N N . TRP A 1 104 ? -15.056 2.921 -4.110 1.00 98.81 104 TRP A N 1
ATOM 804 C CA . TRP A 1 104 ? -15.302 1.627 -4.746 1.00 98.81 104 TRP A CA 1
ATOM 805 C C . TRP A 1 104 ? -14.653 0.469 -3.986 1.00 98.81 104 TRP A C 1
ATOM 807 O O . TRP A 1 104 ? -15.274 -0.581 -3.863 1.00 98.81 104 TRP A O 1
ATOM 817 N N . GLY A 1 105 ? -13.460 0.665 -3.416 1.00 98.81 105 GLY A N 1
ATOM 818 C CA . GLY A 1 105 ? -12.863 -0.309 -2.498 1.00 98.81 105 GLY A CA 1
ATOM 819 C C . GLY A 1 105 ? -13.722 -0.544 -1.249 1.00 98.81 105 GLY A C 1
ATOM 820 O O . GLY A 1 105 ? -13.931 -1.688 -0.855 1.00 98.81 105 GLY A O 1
ATOM 821 N N . ILE A 1 106 ? -14.270 0.521 -0.654 1.00 98.88 106 ILE A N 1
ATOM 822 C CA . ILE A 1 106 ? -15.197 0.427 0.486 1.00 98.88 106 ILE A CA 1
ATOM 823 C C . ILE A 1 106 ? -16.458 -0.352 0.088 1.00 98.88 106 ILE A C 1
ATOM 825 O O . ILE A 1 106 ? -16.817 -1.304 0.778 1.00 98.88 106 ILE A O 1
ATOM 829 N N . GLU A 1 107 ? -17.093 0.003 -1.034 1.00 98.81 107 GLU A N 1
ATOM 830 C CA . GLU A 1 107 ? -18.277 -0.696 -1.561 1.00 98.81 107 GLU A CA 1
ATOM 831 C C . GLU A 1 107 ? -17.999 -2.191 -1.807 1.00 98.81 107 GLU A C 1
ATOM 833 O O . GLU A 1 107 ? -18.822 -3.038 -1.459 1.00 98.81 107 GLU A O 1
ATOM 838 N N . ALA A 1 108 ? -16.828 -2.530 -2.356 1.00 98.88 108 ALA A N 1
ATOM 839 C CA . ALA A 1 108 ? -16.425 -3.913 -2.603 1.00 98.88 108 ALA A CA 1
ATOM 840 C C . ALA A 1 108 ? -16.249 -4.716 -1.301 1.00 98.88 108 ALA A C 1
ATOM 842 O O . ALA A 1 108 ? -16.645 -5.873 -1.225 1.00 98.88 108 ALA A O 1
ATOM 843 N N . VAL A 1 109 ? -15.697 -4.116 -0.242 1.00 98.88 109 VAL A N 1
ATOM 844 C CA . VAL A 1 109 ? -15.586 -4.785 1.069 1.00 98.88 109 VAL A CA 1
ATOM 845 C C . VAL A 1 109 ? -16.959 -4.951 1.729 1.00 98.88 109 VAL A C 1
ATOM 847 O O . VAL A 1 109 ? -17.226 -5.978 2.359 1.00 98.88 109 VAL A O 1
ATOM 850 N N . GLN A 1 110 ? -17.849 -3.968 1.570 1.00 98.75 110 GLN A N 1
ATOM 851 C CA . GLN A 1 110 ? -19.219 -4.044 2.080 1.00 98.75 110 GLN A CA 1
ATOM 852 C C . GLN A 1 110 ? -20.018 -5.171 1.415 1.00 98.75 110 GLN A C 1
ATOM 854 O O . GLN A 1 110 ? -20.751 -5.870 2.113 1.00 98.75 110 GLN A O 1
ATOM 859 N N . SER A 1 111 ? -19.856 -5.385 0.103 1.00 98.69 111 SER A N 1
ATOM 860 C CA . SER A 1 111 ? -20.614 -6.400 -0.644 1.00 98.69 111 SER A CA 1
ATOM 861 C C . SER A 1 111 ? -20.340 -7.834 -0.176 1.00 98.69 111 SER A C 1
ATOM 863 O O . SER A 1 111 ? -21.230 -8.678 -0.250 1.00 98.69 111 SER A O 1
ATOM 865 N N . VAL A 1 112 ? -19.149 -8.098 0.373 1.00 98.56 112 VAL A N 1
ATOM 866 C CA . VAL A 1 112 ? -18.778 -9.405 0.942 1.00 98.56 112 VAL A CA 1
ATOM 867 C C . VAL A 1 112 ? -19.044 -9.514 2.450 1.00 98.56 112 VAL A C 1
ATOM 869 O O . VAL A 1 112 ? -18.780 -10.558 3.049 1.00 98.56 112 VAL A O 1
ATOM 872 N N . GLY A 1 113 ? -19.542 -8.449 3.094 1.00 98.06 113 GLY A N 1
ATOM 873 C CA . GLY A 1 113 ? -19.874 -8.440 4.523 1.00 98.06 113 GLY A CA 1
ATOM 874 C C . GLY A 1 113 ? -18.672 -8.667 5.449 1.00 98.06 113 GLY A C 1
ATOM 875 O O . GLY A 1 113 ? -18.817 -9.269 6.516 1.00 98.06 113 GLY A O 1
ATOM 876 N N . LYS A 1 114 ? -17.469 -8.240 5.039 1.00 98.12 114 LYS A N 1
ATOM 877 C CA . LYS A 1 114 ? -16.217 -8.405 5.801 1.00 98.12 114 LYS A CA 1
ATOM 878 C C . LYS A 1 114 ? -15.647 -7.060 6.258 1.00 98.12 114 LYS A C 1
ATOM 880 O O . LYS A 1 114 ? -16.164 -5.992 5.944 1.00 98.12 114 LYS A O 1
ATOM 885 N N . LYS A 1 115 ? -14.561 -7.133 7.028 1.00 98.50 115 LYS A N 1
ATOM 886 C CA . LYS A 1 115 ? -13.702 -5.997 7.382 1.00 98.50 115 LYS A CA 1
ATOM 887 C C . LYS A 1 115 ? -12.401 -6.062 6.578 1.00 98.50 115 LYS A C 1
ATOM 889 O O . LYS A 1 115 ? -11.997 -7.146 6.154 1.00 98.50 115 LYS A O 1
ATOM 894 N N . ALA A 1 116 ? -11.743 -4.922 6.401 1.00 98.69 116 ALA A N 1
ATOM 895 C CA . ALA A 1 116 ? -10.476 -4.811 5.686 1.00 98.69 116 ALA A CA 1
ATOM 896 C C . ALA A 1 116 ? -9.497 -3.868 6.398 1.00 98.69 116 ALA A C 1
ATOM 898 O O . ALA A 1 116 ? -9.901 -2.974 7.141 1.00 98.69 116 ALA A O 1
ATOM 899 N N . ALA A 1 117 ? -8.201 -4.034 6.137 1.00 98.69 117 ALA A N 1
ATOM 900 C CA . ALA A 1 117 ? -7.223 -2.996 6.442 1.00 98.69 117 ALA A CA 1
ATOM 901 C C . ALA A 1 117 ? -7.347 -1.862 5.414 1.00 98.69 117 ALA A C 1
ATOM 903 O O . ALA A 1 117 ? -7.322 -2.107 4.206 1.00 98.69 117 ALA A O 1
ATOM 904 N N . VAL A 1 118 ? -7.483 -0.627 5.889 1.00 98.81 118 VAL A N 1
ATOM 905 C CA . VAL A 1 118 ? -7.631 0.558 5.040 1.00 98.81 118 VAL A CA 1
ATOM 906 C C . VAL A 1 118 ? -6.328 1.335 5.052 1.00 98.81 118 VAL A C 1
ATOM 908 O O . VAL A 1 118 ? -5.918 1.834 6.097 1.00 98.81 118 VAL A O 1
ATOM 911 N N . PHE A 1 119 ? -5.676 1.438 3.899 1.00 98.69 119 PHE A N 1
ATOM 912 C CA . PHE A 1 119 ? -4.438 2.195 3.746 1.00 98.69 119 PHE A CA 1
ATOM 913 C C . PHE A 1 119 ? -4.709 3.527 3.054 1.00 98.69 119 PHE A C 1
ATOM 915 O O . PHE A 1 119 ? -5.323 3.575 1.989 1.00 98.69 119 PHE A O 1
ATOM 922 N N . ILE A 1 120 ? -4.256 4.612 3.673 1.00 98.62 120 ILE A N 1
ATOM 923 C CA . ILE A 1 120 ? -4.429 5.976 3.178 1.00 98.62 120 ILE A CA 1
ATOM 924 C C . ILE A 1 120 ? -3.037 6.539 2.879 1.00 98.62 120 ILE A C 1
ATOM 926 O O . ILE A 1 120 ? -2.121 6.416 3.699 1.00 98.62 120 ILE A O 1
ATOM 930 N N . LYS A 1 121 ? -2.844 7.146 1.702 1.00 98.31 121 LYS A N 1
ATOM 931 C CA . LYS A 1 121 ? -1.586 7.836 1.379 1.00 98.31 121 LYS A CA 1
ATOM 932 C C . LYS A 1 121 ? -1.365 8.989 2.370 1.00 98.31 121 LYS A C 1
ATOM 934 O O . LYS A 1 121 ? -2.317 9.454 3.002 1.00 98.31 121 LYS A O 1
ATOM 939 N N . PRO A 1 122 ? -0.136 9.498 2.528 1.00 98.19 122 PRO A N 1
ATOM 940 C CA . PRO A 1 122 ? 0.165 10.454 3.574 1.00 98.19 122 PRO A CA 1
ATOM 941 C C . PRO A 1 122 ? -0.249 11.857 3.111 1.00 98.19 122 PRO A C 1
ATOM 943 O O . PRO A 1 122 ? 0.581 12.696 2.799 1.00 98.19 122 PRO A O 1
ATOM 946 N N . TYR A 1 123 ? -1.553 12.107 3.012 1.00 98.44 123 TYR A N 1
ATOM 947 C CA . TYR A 1 123 ? -2.117 13.448 2.849 1.00 98.44 123 TYR A CA 1
ATOM 948 C C . TYR A 1 123 ? -2.000 14.235 4.156 1.00 98.44 123 TYR A C 1
ATOM 950 O O . TYR A 1 123 ? -1.772 13.645 5.211 1.00 98.44 123 TYR A O 1
ATOM 958 N N . ALA A 1 124 ? -2.282 15.539 4.132 1.00 98.38 124 ALA A N 1
ATOM 959 C CA . ALA A 1 124 ? -2.527 16.302 5.357 1.00 98.38 124 ALA A CA 1
ATOM 960 C C . ALA A 1 124 ? -3.531 15.572 6.274 1.00 98.38 124 ALA A C 1
ATOM 962 O O . ALA A 1 124 ? -4.540 15.042 5.791 1.00 98.38 124 ALA A O 1
ATOM 963 N N . ASN A 1 125 ? -3.283 15.560 7.593 1.00 98.75 125 ASN A N 1
ATOM 964 C CA . ASN A 1 125 ? -4.064 14.771 8.563 1.00 98.75 125 ASN A CA 1
ATOM 965 C C . ASN A 1 125 ? -5.578 14.980 8.412 1.00 98.75 125 ASN A C 1
ATOM 967 O O . ASN A 1 125 ? -6.325 14.009 8.390 1.00 98.75 125 ASN A O 1
ATOM 971 N N . LYS A 1 126 ? -6.033 16.215 8.165 1.00 98.44 126 LYS A N 1
ATOM 972 C CA . LYS A 1 126 ? -7.450 16.520 7.901 1.00 98.44 126 LYS A CA 1
ATOM 973 C C . LYS A 1 126 ? -8.071 15.640 6.802 1.00 98.44 126 LYS A C 1
ATOM 975 O O . LYS A 1 126 ? -9.177 15.140 6.984 1.00 98.44 126 LYS A O 1
ATOM 980 N N . LYS A 1 127 ? -7.369 15.428 5.682 1.00 98.44 127 LYS A N 1
ATOM 981 C CA . LYS A 1 127 ? -7.857 14.600 4.564 1.00 98.44 127 LYS A CA 1
ATOM 982 C C . LYS A 1 127 ? -7.793 13.107 4.891 1.00 98.44 127 LYS A C 1
ATOM 984 O O . LYS A 1 127 ? -8.656 12.355 4.447 1.00 98.44 127 LYS A O 1
ATOM 989 N N . ILE A 1 128 ? -6.805 12.682 5.681 1.00 98.81 128 ILE A N 1
ATOM 990 C CA . ILE A 1 128 ? -6.728 11.305 6.189 1.00 98.81 128 ILE A CA 1
ATOM 991 C C . ILE A 1 128 ? -7.947 11.005 7.066 1.00 98.81 128 ILE A C 1
ATOM 993 O O . ILE A 1 128 ? -8.608 9.992 6.856 1.00 98.81 128 ILE A O 1
ATOM 997 N N . LEU A 1 129 ? -8.279 11.905 7.998 1.00 98.69 129 LEU A N 1
ATOM 998 C CA . LEU A 1 129 ? -9.440 11.760 8.877 1.00 98.69 129 LEU A CA 1
ATOM 999 C C . LEU A 1 129 ? -10.751 11.724 8.078 1.00 98.69 129 LEU A C 1
ATOM 1001 O O . LEU A 1 129 ? -11.569 10.839 8.293 1.00 98.69 129 LEU A O 1
ATOM 1005 N N . GLU A 1 130 ? -10.921 12.618 7.100 1.00 98.50 130 GLU A N 1
ATOM 1006 C CA . GLU A 1 130 ? -12.075 12.614 6.187 1.00 98.50 130 GLU A CA 1
ATOM 1007 C C . GLU A 1 130 ? -12.247 11.263 5.468 1.00 98.50 130 GLU A C 1
ATOM 1009 O O . GLU A 1 130 ? -13.340 10.699 5.447 1.00 98.50 130 GLU A O 1
ATOM 1014 N N . ARG A 1 131 ? -11.162 10.718 4.903 1.00 98.62 131 ARG A N 1
ATOM 1015 C CA . ARG A 1 131 ? -11.180 9.429 4.193 1.00 98.62 131 ARG A CA 1
ATOM 1016 C C . ARG A 1 131 ? -11.420 8.247 5.127 1.00 98.62 131 ARG A C 1
ATOM 1018 O O . ARG A 1 131 ? -12.105 7.301 4.742 1.00 98.62 131 ARG A O 1
ATOM 1025 N N . PHE A 1 132 ? -10.881 8.302 6.342 1.00 98.62 132 PHE A N 1
ATOM 1026 C CA . PHE A 1 132 ? -11.149 7.299 7.363 1.00 98.62 132 PHE A CA 1
ATOM 1027 C C . PHE A 1 132 ? -12.631 7.270 7.746 1.00 98.62 132 PHE A C 1
ATOM 1029 O O . PHE A 1 132 ? -13.192 6.184 7.828 1.00 98.62 132 PHE A O 1
ATOM 1036 N N . GLU A 1 133 ? -13.288 8.420 7.912 1.00 98.56 133 GLU A N 1
ATOM 1037 C CA . GLU A 1 133 ? -14.719 8.460 8.253 1.00 98.56 133 GLU A CA 1
ATOM 1038 C C . GLU A 1 133 ? -15.590 7.781 7.180 1.00 98.56 133 GLU A C 1
ATOM 1040 O O . GLU A 1 133 ? -16.561 7.105 7.512 1.00 98.56 133 GLU A O 1
ATOM 1045 N N . TRP A 1 134 ? -15.213 7.849 5.896 1.00 98.69 134 TRP A N 1
ATOM 1046 C CA . TRP A 1 134 ? -15.893 7.077 4.843 1.00 98.69 134 TRP A CA 1
ATOM 1047 C C . TRP A 1 134 ? -15.738 5.562 5.022 1.00 98.69 134 TRP A C 1
ATOM 1049 O O . TRP A 1 134 ? -16.649 4.801 4.698 1.00 98.69 134 TRP A O 1
ATOM 1059 N N . ALA A 1 135 ? -14.577 5.123 5.506 1.00 98.50 135 ALA A N 1
ATOM 1060 C CA . ALA A 1 135 ? -14.194 3.718 5.592 1.00 98.50 135 ALA A CA 1
ATOM 1061 C C . ALA A 1 135 ? -14.422 3.093 6.981 1.00 98.50 135 ALA A C 1
ATOM 1063 O O . ALA A 1 135 ? -14.340 1.873 7.111 1.00 98.50 135 ALA A O 1
ATOM 1064 N N . GLN A 1 1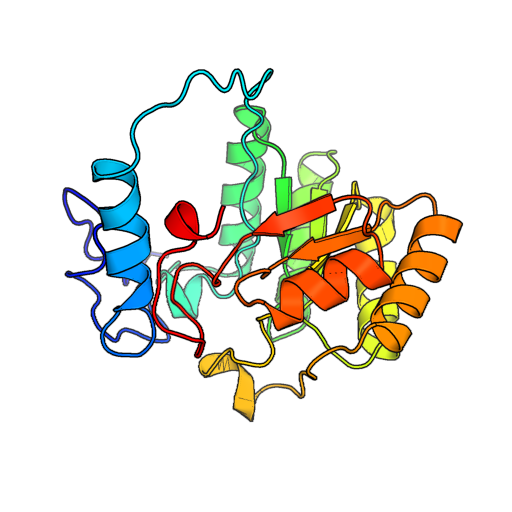36 ? -14.730 3.886 8.015 1.00 98.38 136 GLN A N 1
ATOM 1065 C CA . GLN A 1 136 ? -14.724 3.466 9.423 1.00 98.38 136 GLN A CA 1
ATOM 1066 C C . GLN A 1 136 ? -15.512 2.169 9.656 1.00 98.38 136 GLN A C 1
ATOM 1068 O O . GLN A 1 136 ? -15.051 1.264 10.352 1.00 98.38 136 GLN A O 1
ATOM 1073 N N . ASN A 1 137 ? -16.685 2.046 9.033 1.00 98.25 137 ASN A N 1
ATOM 1074 C CA . ASN A 1 137 ? -17.565 0.893 9.214 1.00 98.25 137 ASN A CA 1
ATOM 1075 C C . ASN A 1 137 ? -17.000 -0.415 8.647 1.00 98.25 137 ASN A C 1
ATOM 1077 O O . ASN A 1 137 ? -17.459 -1.479 9.061 1.00 98.25 137 ASN A O 1
ATOM 1081 N N . ILE A 1 138 ? -16.003 -0.374 7.761 1.00 98.62 138 ILE A N 1
ATOM 1082 C CA . ILE A 1 138 ? -15.334 -1.571 7.229 1.00 98.62 138 ILE A CA 1
ATOM 1083 C C . ILE A 1 138 ? -13.913 -1.772 7.761 1.00 98.62 138 ILE A C 1
ATOM 1085 O O . ILE A 1 138 ? -13.326 -2.823 7.516 1.00 98.62 138 ILE A O 1
ATOM 1089 N N . SER A 1 139 ? -13.367 -0.820 8.517 1.00 98.69 139 SER A N 1
ATOM 1090 C CA . SER A 1 139 ? -11.979 -0.873 8.980 1.00 98.69 139 SER A CA 1
ATOM 1091 C C . SER A 1 139 ? -11.771 -1.945 10.058 1.00 98.69 139 SER A C 1
ATOM 1093 O O . SER A 1 139 ? -12.385 -1.899 11.122 1.00 98.69 139 SER A O 1
ATOM 1095 N N . GLU A 1 140 ? -10.892 -2.909 9.775 1.00 98.25 140 GLU A N 1
ATOM 1096 C CA . GLU A 1 140 ? -10.222 -3.784 10.756 1.00 98.25 140 GLU A CA 1
ATOM 1097 C C . GLU A 1 140 ? -8.975 -3.080 11.315 1.00 98.25 140 GLU A C 1
ATOM 1099 O O . GLU A 1 140 ? -8.694 -3.150 12.503 1.00 98.25 140 GLU A O 1
ATOM 1104 N N . TYR A 1 141 ? -8.265 -2.367 10.436 1.00 98.56 141 TYR A N 1
ATOM 1105 C CA . TYR A 1 141 ? -7.063 -1.578 10.697 1.00 98.56 141 TYR A CA 1
ATOM 1106 C C . TYR A 1 141 ? -7.126 -0.294 9.866 1.00 98.56 141 TYR A C 1
ATOM 1108 O O . TYR A 1 141 ? -7.715 -0.301 8.781 1.00 98.56 141 TYR A O 1
ATOM 1116 N N . CYS A 1 142 ? -6.465 0.773 10.317 1.00 98.69 142 CYS A N 1
ATOM 1117 C CA . CYS A 1 142 ? -6.215 1.951 9.486 1.00 98.69 142 CYS A CA 1
ATOM 1118 C C . CYS A 1 142 ? -4.718 2.255 9.447 1.00 98.69 142 CYS A C 1
ATOM 1120 O O . CYS A 1 142 ? -4.080 2.423 10.487 1.00 98.69 142 CYS A O 1
ATOM 1122 N N . GLY A 1 143 ? -4.159 2.309 8.240 1.00 97.75 143 GLY A N 1
ATOM 1123 C CA . GLY A 1 143 ? -2.731 2.446 8.010 1.00 97.75 143 GLY A CA 1
ATOM 1124 C C . GLY A 1 143 ? -2.357 3.620 7.126 1.00 97.75 143 GLY A C 1
ATOM 1125 O O . GLY A 1 143 ? -3.127 4.012 6.252 1.00 97.75 143 GLY A O 1
ATOM 1126 N N . ILE A 1 144 ? -1.151 4.148 7.333 1.00 98.69 144 ILE A N 1
ATOM 1127 C CA . ILE A 1 144 ? -0.568 5.190 6.481 1.00 98.69 144 ILE A CA 1
ATOM 1128 C C . ILE A 1 144 ? 0.560 4.593 5.649 1.00 98.69 144 ILE A C 1
ATOM 1130 O O . ILE A 1 144 ? 1.490 4.002 6.199 1.00 98.69 144 ILE A O 1
ATOM 1134 N N . ASP A 1 145 ? 0.474 4.771 4.330 1.00 98.00 145 ASP A N 1
ATOM 1135 C CA . ASP A 1 145 ? 1.552 4.446 3.392 1.00 98.00 145 ASP A CA 1
ATOM 1136 C C . ASP A 1 145 ? 2.625 5.549 3.448 1.00 98.00 145 ASP A C 1
ATOM 1138 O O . ASP A 1 145 ? 2.640 6.450 2.611 1.00 98.00 145 ASP A O 1
ATOM 1142 N N . ILE A 1 146 ? 3.508 5.523 4.447 1.00 98.31 146 ILE A N 1
ATOM 1143 C CA . ILE A 1 146 ? 4.485 6.602 4.690 1.00 98.31 146 ILE A CA 1
ATOM 1144 C C . ILE A 1 146 ? 5.481 6.790 3.542 1.00 98.31 146 ILE A C 1
ATOM 1146 O O . ILE A 1 146 ? 6.088 7.846 3.438 1.00 98.31 146 ILE A O 1
ATOM 1150 N N . ASP A 1 147 ? 5.610 5.802 2.658 1.00 97.56 147 ASP A N 1
ATOM 1151 C CA . ASP A 1 147 ? 6.498 5.814 1.496 1.00 97.56 147 ASP A CA 1
ATOM 1152 C C . ASP A 1 147 ? 5.856 6.454 0.246 1.00 97.56 147 ASP A C 1
ATOM 1154 O O . ASP A 1 147 ? 6.532 6.814 -0.722 1.00 97.56 147 ASP A O 1
ATOM 1158 N N . ALA A 1 148 ? 4.534 6.641 0.258 1.00 97.00 148 ALA A N 1
ATOM 1159 C CA . ALA A 1 148 ? 3.783 6.980 -0.941 1.00 97.00 148 ALA A CA 1
ATOM 1160 C C . ALA A 1 148 ? 3.924 8.441 -1.389 1.00 97.00 148 ALA A C 1
ATOM 1162 O O . ALA A 1 148 ? 3.552 8.758 -2.521 1.00 97.00 148 ALA A O 1
ATOM 1163 N N . TYR A 1 149 ? 4.496 9.326 -0.562 1.00 95.44 149 TYR A N 1
ATOM 1164 C CA . TYR A 1 149 ? 4.822 10.694 -0.989 1.00 95.44 149 TYR A CA 1
ATOM 1165 C C . TYR A 1 149 ? 5.840 10.720 -2.148 1.00 95.44 149 TYR A C 1
ATOM 1167 O O . TYR A 1 149 ? 5.886 11.689 -2.903 1.00 95.44 149 TYR A O 1
ATOM 1175 N N . ASN A 1 150 ? 6.581 9.623 -2.356 1.00 94.62 150 ASN A N 1
ATOM 1176 C CA . ASN A 1 150 ? 7.514 9.434 -3.469 1.00 94.62 150 ASN A CA 1
ATOM 1177 C C . ASN A 1 150 ? 6.912 8.718 -4.697 1.00 94.62 150 ASN A C 1
ATOM 1179 O O . ASN A 1 150 ? 7.651 8.331 -5.608 1.00 94.62 150 ASN A O 1
ATOM 1183 N N . ILE A 1 151 ? 5.587 8.532 -4.778 1.00 93.31 151 ILE A N 1
ATOM 1184 C CA . ILE A 1 151 ? 4.949 7.968 -5.980 1.00 93.31 151 ILE A CA 1
ATOM 1185 C C . ILE A 1 151 ? 4.986 8.993 -7.120 1.00 93.31 151 ILE A C 1
ATOM 1187 O O . ILE A 1 151 ? 4.209 9.951 -7.157 1.00 93.31 151 ILE A O 1
ATOM 1191 N N . VAL A 1 152 ? 5.836 8.736 -8.116 1.00 89.88 152 VAL A N 1
ATOM 1192 C CA . VAL A 1 152 ? 6.033 9.612 -9.284 1.00 89.88 152 VAL A CA 1
ATOM 1193 C C . VAL A 1 152 ? 4.717 9.898 -10.016 1.00 89.88 152 VAL A C 1
ATOM 1195 O O . VAL A 1 152 ? 4.421 11.045 -10.344 1.00 89.88 152 VAL A O 1
ATOM 1198 N N . THR A 1 153 ? 3.863 8.886 -10.200 1.00 88.81 153 THR A N 1
ATOM 1199 C CA . THR A 1 153 ? 2.585 9.014 -10.926 1.00 88.81 153 THR A CA 1
ATOM 1200 C C . THR A 1 153 ? 1.509 9.813 -10.178 1.00 88.81 153 THR A C 1
ATOM 1202 O O . THR A 1 153 ? 0.439 10.064 -10.742 1.00 88.81 153 THR A O 1
ATOM 1205 N N . MET A 1 154 ? 1.753 10.194 -8.918 1.00 91.50 154 MET A N 1
ATOM 1206 C CA . MET A 1 154 ? 0.838 10.987 -8.088 1.00 91.50 154 MET A CA 1
ATOM 1207 C C . MET A 1 154 ? 1.313 12.427 -7.857 1.00 91.50 154 MET A C 1
ATOM 1209 O O . MET A 1 154 ? 0.473 13.255 -7.509 1.00 91.50 154 MET A O 1
ATOM 1213 N N . ARG A 1 155 ? 2.594 12.747 -8.117 1.00 88.19 155 ARG A N 1
ATOM 1214 C CA . ARG A 1 155 ? 3.220 14.061 -7.839 1.00 88.19 155 ARG A CA 1
ATOM 1215 C C . ARG A 1 155 ? 2.415 15.264 -8.339 1.00 88.19 155 ARG A C 1
ATOM 1217 O O . ARG A 1 155 ? 2.282 16.246 -7.626 1.00 88.19 155 ARG A O 1
ATOM 1224 N N . ASN A 1 156 ? 1.837 15.162 -9.536 1.00 88.69 156 ASN A N 1
ATOM 1225 C CA . ASN A 1 156 ? 1.072 16.252 -10.161 1.00 88.69 156 ASN A CA 1
ATOM 1226 C C . ASN A 1 156 ? -0.449 16.103 -10.004 1.00 88.69 156 ASN A C 1
ATOM 1228 O O . ASN A 1 156 ? -1.211 16.851 -10.609 1.00 88.69 156 ASN A O 1
ATOM 1232 N N . LYS A 1 157 ? -0.908 15.097 -9.254 1.00 92.75 157 LYS A N 1
ATOM 1233 C CA . LYS A 1 157 ? -2.336 14.805 -9.069 1.00 92.75 157 LYS A CA 1
ATOM 1234 C C . LYS A 1 157 ? -2.833 15.229 -7.696 1.00 92.75 157 LYS A C 1
ATOM 1236 O O . LYS A 1 157 ? -3.998 15.587 -7.560 1.00 92.75 157 LYS A O 1
ATOM 1241 N N . VAL A 1 158 ? -1.974 15.136 -6.684 1.00 94.56 158 VAL A N 1
ATOM 1242 C CA . VAL A 1 158 ? -2.295 15.416 -5.283 1.00 94.56 158 VAL A CA 1
ATOM 1243 C C . VAL A 1 158 ? -1.053 15.856 -4.518 1.00 94.56 158 VAL A C 1
ATOM 1245 O O . VAL A 1 158 ? 0.065 15.524 -4.898 1.00 94.56 158 VAL A O 1
ATOM 1248 N N . GLN A 1 159 ? -1.268 16.534 -3.393 1.00 95.62 159 GLN A N 1
ATOM 1249 C CA . GLN A 1 159 ? -0.218 16.850 -2.435 1.00 95.62 159 GLN A CA 1
ATOM 1250 C C . GLN A 1 159 ? -0.156 15.768 -1.350 1.00 95.62 159 GLN A C 1
ATOM 1252 O O . GLN A 1 159 ? -1.092 15.605 -0.565 1.00 95.62 159 GLN A O 1
ATOM 1257 N N . LEU A 1 160 ? 0.950 15.028 -1.335 1.00 97.19 160 LEU A N 1
ATOM 1258 C CA . LEU A 1 160 ? 1.311 14.075 -0.288 1.00 97.19 160 LEU A CA 1
ATOM 1259 C C . LEU A 1 160 ? 2.509 14.633 0.486 1.00 97.19 160 LEU A C 1
ATOM 1261 O O . LEU A 1 160 ? 3.347 15.323 -0.093 1.00 97.19 160 LEU A O 1
ATOM 1265 N N . GLU A 1 161 ? 2.597 14.337 1.775 1.00 96.38 161 GLU A N 1
ATOM 1266 C CA . GLU A 1 161 ? 3.633 14.845 2.671 1.00 96.38 161 GLU A CA 1
ATOM 1267 C C . GLU A 1 161 ? 4.424 13.708 3.313 1.00 96.38 161 GLU A C 1
ATOM 1269 O O . GLU A 1 161 ? 3.889 12.640 3.614 1.00 96.38 161 GLU A O 1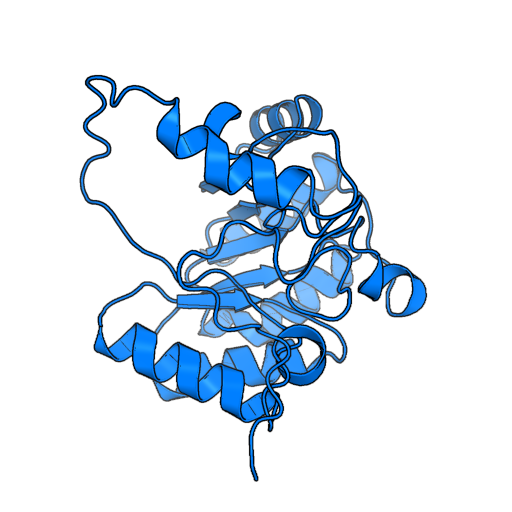
ATOM 1274 N N . LYS A 1 162 ? 5.714 13.945 3.549 1.00 97.19 162 LYS A N 1
ATOM 1275 C CA . LYS A 1 162 ? 6.501 13.076 4.419 1.00 97.19 162 LYS A CA 1
ATOM 1276 C C . LYS A 1 162 ? 6.030 13.305 5.855 1.00 97.19 162 LYS A C 1
ATOM 1278 O O . LYS A 1 162 ? 6.016 14.442 6.321 1.00 97.19 162 LYS A O 1
ATOM 1283 N N . LYS A 1 163 ? 5.612 12.240 6.536 1.00 97.94 163 LYS A N 1
ATOM 1284 C CA . LYS A 1 163 ? 5.084 12.318 7.901 1.00 97.94 163 LYS A CA 1
ATOM 1285 C C . LYS A 1 163 ? 6.207 12.256 8.923 1.00 97.94 163 LYS A C 1
ATOM 1287 O O . LYS A 1 163 ? 7.039 11.358 8.857 1.00 97.94 163 LYS A O 1
ATOM 1292 N N . ASP A 1 164 ? 6.171 13.161 9.893 1.00 98.25 164 ASP A N 1
ATOM 1293 C CA . ASP A 1 164 ? 6.949 13.035 11.123 1.00 98.25 164 ASP A CA 1
ATOM 1294 C C . ASP A 1 164 ? 6.178 12.250 12.198 1.00 98.25 164 ASP A C 1
ATOM 1296 O O . ASP A 1 164 ? 4.997 11.906 12.044 1.00 98.25 164 ASP A O 1
ATOM 1300 N N . SER A 1 165 ? 6.849 11.953 13.311 1.00 98.44 165 SER A N 1
ATOM 1301 C CA . SER A 1 165 ? 6.254 11.196 14.409 1.00 98.44 165 SER A CA 1
ATOM 1302 C C . SER A 1 165 ? 5.103 11.933 15.091 1.00 98.44 165 SER A C 1
ATOM 1304 O O . SER A 1 165 ? 4.143 11.285 15.511 1.00 98.44 165 SER A O 1
ATOM 1306 N N . SER A 1 166 ? 5.128 13.267 15.155 1.00 98.56 166 SER A N 1
ATOM 1307 C CA . SER A 1 166 ? 4.061 14.057 15.777 1.00 98.56 166 SER A CA 1
ATOM 1308 C C . SER A 1 166 ? 2.737 13.912 15.018 1.00 98.56 166 SER A C 1
ATOM 1310 O O . SER A 1 166 ? 1.701 13.616 15.625 1.00 98.56 166 SER A O 1
ATOM 1312 N N . LEU A 1 167 ? 2.789 13.991 13.684 1.00 98.69 167 LEU A N 1
ATOM 1313 C CA . LEU A 1 167 ? 1.638 13.830 12.799 1.00 98.69 167 LEU A CA 1
ATOM 1314 C C . LEU A 1 167 ? 1.079 12.405 12.860 1.00 98.69 167 LEU A C 1
ATOM 1316 O O . LEU A 1 167 ? -0.140 12.221 12.872 1.00 98.69 167 LEU A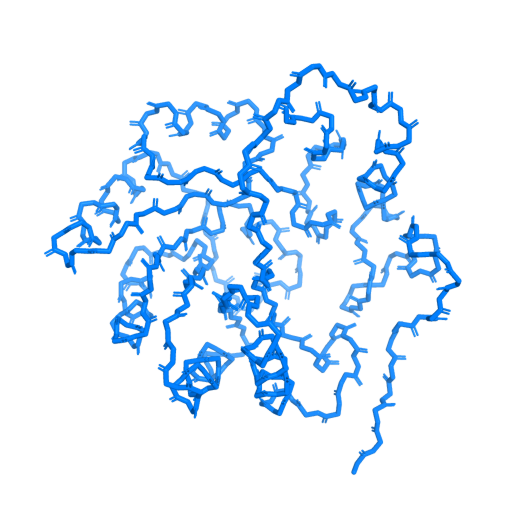 O 1
ATOM 1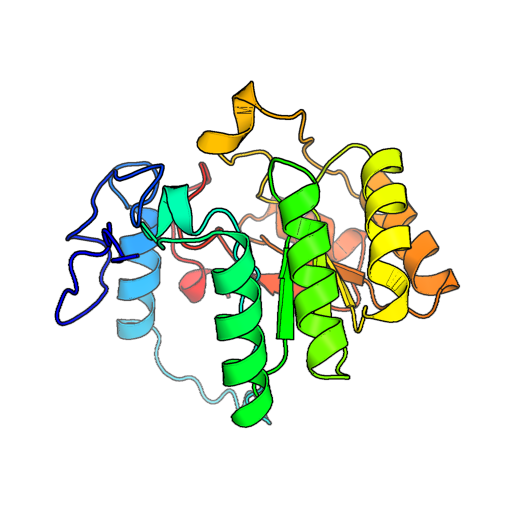320 N N . LEU A 1 168 ? 1.946 11.390 12.922 1.00 98.75 168 LEU A N 1
ATOM 1321 C CA . LEU A 1 168 ? 1.524 9.989 13.028 1.00 98.75 168 LEU A CA 1
ATOM 1322 C C . LEU A 1 168 ? 0.935 9.662 14.409 1.00 98.75 168 LEU A C 1
ATOM 1324 O O . LEU A 1 168 ? -0.040 8.916 14.494 1.00 98.75 168 LEU A O 1
ATOM 1328 N N . ILE A 1 169 ? 1.469 10.238 15.491 1.00 98.81 169 ILE A N 1
ATOM 1329 C CA . ILE A 1 169 ? 0.926 10.078 16.850 1.00 98.81 169 ILE A CA 1
ATOM 1330 C C . ILE A 1 169 ? -0.476 10.689 16.958 1.00 98.81 169 ILE A C 1
ATOM 1332 O O . ILE A 1 169 ? -1.333 10.120 17.638 1.00 98.81 169 ILE A O 1
ATOM 1336 N N . GLU A 1 170 ? -0.735 11.821 16.299 1.00 98.62 170 GLU A N 1
ATOM 1337 C CA . GLU A 1 170 ? -2.077 12.411 16.228 1.00 98.62 170 GLU A CA 1
ATOM 1338 C C . GLU A 1 170 ? -3.079 11.435 15.590 1.00 98.62 170 GLU A C 1
ATOM 1340 O O . GLU A 1 170 ? -4.115 11.133 16.189 1.00 98.62 170 GLU A O 1
ATOM 1345 N N . LEU A 1 171 ? -2.734 10.880 14.422 1.00 98.81 171 LEU A N 1
ATOM 1346 C CA . LEU A 1 171 ? -3.562 9.898 13.717 1.00 98.81 171 LEU A CA 1
ATOM 1347 C C . LEU A 1 171 ? -3.784 8.638 14.555 1.00 98.81 171 LEU A C 1
ATOM 1349 O O . LEU A 1 171 ? -4.921 8.195 14.711 1.00 98.81 171 LEU A O 1
ATOM 1353 N N . LYS A 1 172 ? -2.721 8.104 15.167 1.00 98.75 172 LYS A N 1
ATOM 1354 C CA . LYS A 1 172 ? -2.809 6.955 16.072 1.00 98.75 172 LYS A CA 1
ATOM 1355 C C . LYS A 1 172 ? -3.803 7.219 17.201 1.00 98.75 172 LYS A C 1
ATOM 1357 O O . LYS A 1 172 ? -4.722 6.433 17.399 1.00 98.75 172 LYS A O 1
ATOM 1362 N N . LYS A 1 173 ? -3.674 8.350 17.910 1.00 98.62 173 LYS A N 1
ATOM 1363 C CA . LYS A 1 173 ? -4.599 8.733 18.994 1.00 98.62 173 LYS A CA 1
ATOM 1364 C C . LYS A 1 173 ? -6.041 8.825 18.502 1.00 98.62 173 LYS A C 1
ATOM 1366 O O . LYS A 1 173 ? -6.952 8.426 19.226 1.00 98.62 173 LYS A O 1
ATOM 1371 N N . TYR A 1 174 ? -6.254 9.367 17.305 1.00 98.56 174 TYR A N 1
ATOM 1372 C CA . TYR A 1 174 ? -7.581 9.462 16.710 1.00 98.56 174 TYR A CA 1
ATOM 1373 C C . TYR A 1 174 ? -8.184 8.075 16.448 1.00 98.56 174 TYR A C 1
ATOM 1375 O O . TYR A 1 174 ? -9.287 7.792 16.916 1.00 98.56 174 TYR A O 1
ATOM 1383 N N . PHE A 1 175 ? -7.455 7.188 15.768 1.00 98.50 175 PHE A N 1
ATOM 1384 C CA . PHE A 1 175 ? -7.944 5.847 15.442 1.00 98.50 175 PHE A CA 1
ATOM 1385 C C . PHE A 1 175 ? -8.132 4.973 16.687 1.00 98.50 175 PHE A C 1
ATOM 1387 O O . PHE A 1 175 ? -9.167 4.316 16.811 1.00 98.50 175 PHE A O 1
ATOM 1394 N N . SER A 1 176 ? -7.228 5.047 17.670 1.00 97.50 176 SER A N 1
ATOM 1395 C CA . SER A 1 176 ? -7.372 4.318 18.937 1.00 97.50 176 SER A CA 1
ATOM 1396 C C . SER A 1 176 ? -8.639 4.720 19.701 1.00 97.50 176 SER A C 1
ATOM 1398 O O . SER A 1 176 ? -9.317 3.853 20.245 1.00 97.50 176 SER A O 1
ATOM 1400 N N . LYS A 1 177 ? -9.032 6.006 19.693 1.00 98.19 177 LYS A N 1
ATOM 1401 C CA . LYS A 1 177 ? -10.310 6.460 20.288 1.00 98.19 177 LYS A CA 1
ATOM 1402 C C . LYS A 1 177 ? -11.540 5.851 19.609 1.00 98.19 177 LYS A C 1
ATOM 1404 O O . LYS A 1 177 ? -12.603 5.791 20.218 1.00 98.19 177 LYS A O 1
ATOM 1409 N N . LYS A 1 178 ? -11.407 5.422 18.354 1.00 97.94 178 LYS A N 1
ATOM 1410 C CA . LYS A 1 178 ? -12.449 4.743 17.574 1.00 97.94 178 LYS A CA 1
ATOM 1411 C C . LYS A 1 178 ? -12.328 3.214 17.641 1.00 97.94 178 LYS A C 1
ATOM 1413 O O . LYS A 1 178 ? -13.085 2.528 16.962 1.00 97.94 178 LYS A O 1
ATOM 1418 N N . GLY A 1 179 ? -11.388 2.686 18.431 1.00 98.12 179 GLY A N 1
ATOM 1419 C CA . GLY A 1 179 ? -11.121 1.252 18.544 1.00 98.12 179 GLY A CA 1
ATOM 1420 C C . GLY A 1 179 ? -10.454 0.638 17.309 1.00 98.12 179 GLY A C 1
ATOM 1421 O O . GLY A 1 179 ? -10.538 -0.571 17.128 1.00 98.12 179 GLY A O 1
ATOM 1422 N N . ILE A 1 180 ? -9.822 1.448 16.452 1.00 98.62 180 ILE A N 1
ATOM 1423 C CA . ILE A 1 180 ? -9.145 0.981 15.238 1.00 98.62 180 ILE A CA 1
ATOM 1424 C C . ILE A 1 180 ? -7.626 0.950 15.471 1.00 98.62 180 ILE A C 1
ATOM 1426 O O . ILE A 1 180 ? -7.049 2.006 15.748 1.00 98.62 180 ILE A O 1
ATOM 1430 N N . PRO A 1 181 ? -6.961 -0.216 15.342 1.00 98.69 181 PRO A N 1
ATOM 1431 C CA . PRO A 1 181 ? -5.509 -0.306 15.438 1.00 98.69 181 PRO A CA 1
ATOM 1432 C C . PRO A 1 181 ? -4.814 0.423 14.281 1.00 98.69 181 PRO A C 1
ATOM 1434 O O . PRO A 1 181 ? -5.251 0.376 13.123 1.00 98.69 181 PRO A O 1
ATOM 1437 N N . PHE A 1 182 ? -3.715 1.093 14.610 1.00 98.81 182 PHE A N 1
ATOM 1438 C CA . PHE A 1 182 ? -2.942 1.931 13.709 1.00 98.81 182 PHE A CA 1
ATOM 1439 C C . PHE A 1 182 ? -1.776 1.178 13.071 1.00 98.81 182 PHE A C 1
ATOM 1441 O O . PHE A 1 182 ? -0.997 0.509 13.753 1.00 98.81 182 PHE A O 1
ATOM 1448 N N . VAL A 1 183 ? -1.614 1.353 11.760 1.00 98.69 183 VAL A N 1
ATOM 1449 C CA . VAL A 1 183 ? -0.563 0.700 10.972 1.00 98.69 183 VAL A CA 1
ATOM 1450 C C . VAL A 1 183 ? 0.353 1.735 10.322 1.00 98.69 183 VAL A C 1
ATOM 1452 O O . VAL A 1 183 ? -0.108 2.716 9.740 1.00 98.69 183 VAL A O 1
ATOM 1455 N N . ILE A 1 184 ? 1.660 1.489 10.350 1.00 98.81 184 ILE A N 1
ATOM 1456 C CA . ILE A 1 184 ? 2.619 2.188 9.483 1.00 98.81 184 ILE A CA 1
ATOM 1457 C C . ILE A 1 184 ? 3.063 1.211 8.402 1.00 98.81 184 ILE A C 1
ATOM 1459 O O . ILE A 1 184 ? 3.581 0.140 8.718 1.00 98.81 184 ILE A O 1
ATOM 1463 N N . LYS A 1 185 ? 2.868 1.574 7.131 1.00 98.56 185 LYS A N 1
ATOM 1464 C CA . LYS A 1 185 ? 3.294 0.779 5.976 1.00 98.56 185 LYS A CA 1
ATOM 1465 C C . LYS A 1 185 ? 4.251 1.562 5.094 1.00 98.56 185 LYS A C 1
ATOM 1467 O O . LYS A 1 185 ? 4.047 2.746 4.860 1.00 98.56 185 LYS A O 1
ATOM 1472 N N . GLY A 1 186 ? 5.253 0.869 4.559 1.00 98.12 186 GLY A N 1
ATOM 1473 C CA . GLY A 1 186 ? 6.293 1.486 3.733 1.00 98.12 186 GLY A CA 1
ATOM 1474 C C . GLY A 1 186 ? 7.617 1.670 4.471 1.00 98.12 186 GLY A C 1
ATOM 1475 O O . GLY A 1 186 ? 8.401 2.533 4.105 1.00 98.12 186 GLY A O 1
ATOM 1476 N N . ILE A 1 187 ? 7.846 0.901 5.541 1.00 98.38 187 ILE A N 1
ATOM 1477 C CA . ILE A 1 187 ? 9.078 0.988 6.329 1.00 98.38 187 ILE A CA 1
ATOM 1478 C C . ILE A 1 187 ? 10.198 0.355 5.507 1.00 98.38 187 ILE A C 1
ATOM 1480 O O . ILE A 1 187 ? 10.132 -0.842 5.206 1.00 98.38 187 ILE A O 1
ATOM 1484 N N . PHE A 1 188 ? 11.199 1.149 5.126 1.00 98.00 188 PHE A N 1
ATOM 1485 C CA . PHE A 1 188 ? 12.298 0.656 4.297 1.00 98.00 188 PHE A CA 1
ATOM 1486 C C . PHE A 1 188 ? 13.650 1.341 4.528 1.00 98.00 188 PHE A C 1
ATOM 1488 O O . PHE A 1 188 ? 14.658 0.953 3.932 1.00 98.00 188 PHE A O 1
ATOM 1495 N N . THR A 1 189 ? 13.709 2.355 5.382 1.00 96.81 189 THR A N 1
ATOM 1496 C CA . THR A 1 189 ? 14.922 3.105 5.716 1.00 96.81 189 THR A CA 1
ATOM 1497 C C . THR A 1 189 ? 15.140 3.158 7.227 1.00 96.81 189 THR A C 1
ATOM 1499 O O . THR A 1 189 ? 14.219 2.911 8.006 1.00 96.81 189 THR A O 1
ATOM 1502 N N . ASP A 1 190 ? 16.354 3.512 7.655 1.00 96.31 190 ASP A N 1
ATOM 1503 C CA . ASP A 1 190 ? 16.659 3.696 9.080 1.00 96.31 190 ASP A CA 1
ATOM 1504 C C . ASP A 1 190 ? 15.818 4.813 9.709 1.00 96.31 190 ASP A C 1
ATOM 1506 O O . ASP A 1 190 ? 15.427 4.716 10.870 1.00 96.31 190 ASP A O 1
ATOM 1510 N N . GLU A 1 191 ? 15.493 5.852 8.937 1.00 96.69 191 GLU A N 1
ATOM 1511 C CA . GLU A 1 191 ? 14.593 6.924 9.365 1.00 96.69 191 GLU A CA 1
ATOM 1512 C C . GLU A 1 191 ? 13.182 6.385 9.640 1.00 96.69 191 GLU A C 1
ATOM 1514 O O . GLU A 1 191 ? 12.595 6.696 10.677 1.00 96.69 191 GLU A O 1
ATOM 1519 N N . ASP A 1 192 ? 12.673 5.495 8.782 1.00 97.69 192 ASP A N 1
ATOM 1520 C CA . ASP A 1 192 ? 11.378 4.845 9.006 1.00 97.69 192 ASP A CA 1
ATOM 1521 C C . ASP A 1 192 ? 11.399 3.974 10.273 1.00 97.69 192 ASP A C 1
ATOM 1523 O O . ASP A 1 192 ? 10.412 3.920 11.008 1.00 97.69 192 ASP A O 1
ATOM 1527 N N . LEU A 1 193 ? 12.527 3.319 10.578 1.00 97.06 193 LEU A N 1
ATOM 1528 C CA . LEU A 1 193 ? 12.686 2.566 11.828 1.00 97.06 193 LEU A CA 1
ATOM 1529 C C . LEU A 1 193 ? 12.650 3.481 13.055 1.00 97.06 193 LEU A C 1
ATOM 1531 O O . LEU A 1 193 ? 12.086 3.094 14.082 1.00 97.06 193 LEU A O 1
ATOM 1535 N N . GLN A 1 194 ? 13.222 4.686 12.972 1.00 98.00 194 GLN A N 1
ATOM 1536 C CA . GLN A 1 194 ? 13.107 5.666 14.056 1.00 98.00 194 GLN A CA 1
ATOM 1537 C C . GLN A 1 194 ? 11.659 6.134 14.225 1.00 98.00 194 GLN A C 1
ATOM 1539 O O . GLN A 1 194 ? 11.154 6.118 15.349 1.00 98.00 194 GLN A O 1
ATOM 1544 N N . LEU A 1 195 ? 10.944 6.414 13.128 1.00 98.06 195 LEU A N 1
ATOM 1545 C CA . LEU A 1 195 ? 9.511 6.728 13.182 1.00 98.06 195 LEU A CA 1
ATOM 1546 C C . LEU A 1 195 ? 8.713 5.616 13.879 1.00 98.06 195 LEU A C 1
ATOM 1548 O O . LEU A 1 195 ? 7.878 5.896 14.738 1.00 98.06 195 LEU A O 1
ATOM 1552 N N . VAL A 1 196 ? 8.990 4.346 13.576 1.00 98.31 196 VAL A N 1
ATOM 1553 C CA . VAL A 1 196 ? 8.330 3.206 14.233 1.00 98.31 196 VAL A CA 1
ATOM 1554 C C . VAL A 1 196 ? 8.632 3.161 15.733 1.00 98.31 196 VAL A C 1
ATOM 1556 O O . VAL A 1 196 ? 7.714 2.937 16.524 1.00 98.31 196 VAL A O 1
ATOM 1559 N N . LYS A 1 197 ? 9.882 3.404 16.150 1.00 98.31 197 LYS A N 1
ATOM 1560 C CA . LYS A 1 197 ? 10.280 3.424 17.572 1.00 98.31 197 LYS A CA 1
ATOM 1561 C C . LYS A 1 197 ? 9.595 4.543 18.356 1.00 98.31 197 LYS A C 1
ATOM 1563 O O . LYS A 1 197 ? 9.204 4.328 19.505 1.00 98.31 197 LYS A O 1
ATOM 1568 N N . GLU A 1 198 ? 9.440 5.712 17.742 1.00 98.56 198 GLU A N 1
ATOM 1569 C CA . GLU A 1 198 ? 8.796 6.877 18.352 1.00 98.56 198 GLU A CA 1
ATOM 1570 C C . GLU A 1 198 ? 7.271 6.723 18.419 1.00 98.56 198 GLU A C 1
ATOM 1572 O O . GLU A 1 198 ? 6.663 6.924 19.472 1.00 98.56 198 GLU A O 1
ATOM 1577 N N . VAL A 1 199 ? 6.640 6.319 17.312 1.00 98.69 199 VAL A N 1
ATOM 1578 C CA . VAL A 1 199 ? 5.174 6.248 17.184 1.00 98.69 199 VAL A CA 1
ATOM 1579 C C . VAL A 1 199 ? 4.596 4.982 17.829 1.00 98.69 199 VAL A C 1
ATOM 1581 O O . VAL A 1 199 ? 3.476 4.998 18.363 1.00 98.69 199 VAL A O 1
ATOM 1584 N N . LYS A 1 200 ? 5.356 3.879 17.797 1.00 98.44 200 LYS A N 1
ATOM 1585 C CA . LYS A 1 200 ? 4.973 2.542 18.281 1.00 98.44 200 LYS A CA 1
ATOM 1586 C C . LYS A 1 200 ? 3.623 2.088 17.704 1.00 98.44 200 LYS A C 1
ATOM 1588 O O . LYS A 1 200 ? 2.671 1.961 18.478 1.00 98.44 200 LYS A O 1
ATOM 1593 N N . PRO A 1 201 ? 3.478 1.953 16.372 1.00 98.56 201 PRO A N 1
ATOM 1594 C CA . PRO A 1 201 ? 2.210 1.547 15.767 1.00 98.56 201 PRO A CA 1
ATOM 1595 C C . PRO A 1 201 ? 1.791 0.155 16.258 1.00 98.56 201 PRO A C 1
ATOM 1597 O O . PRO A 1 201 ? 2.635 -0.628 16.689 1.00 98.56 201 PRO A O 1
ATOM 1600 N N . ASP A 1 202 ? 0.500 -0.161 16.167 1.00 98.50 202 ASP A N 1
ATOM 1601 C CA . ASP A 1 202 ? -0.002 -1.494 16.518 1.00 98.50 202 ASP A CA 1
ATOM 1602 C C . ASP A 1 202 ? 0.503 -2.552 15.523 1.00 98.50 202 ASP A C 1
ATOM 1604 O O . ASP A 1 202 ? 0.704 -3.708 15.886 1.00 98.50 202 ASP A O 1
ATOM 1608 N N . VAL A 1 203 ? 0.748 -2.144 14.269 1.00 97.12 203 VAL A N 1
ATOM 1609 C CA . VAL A 1 203 ? 1.393 -2.968 13.237 1.00 97.12 203 VAL A CA 1
ATOM 1610 C C . VAL A 1 203 ? 2.409 -2.140 12.442 1.00 97.12 203 VAL A C 1
ATOM 1612 O O . VAL A 1 203 ? 2.123 -1.025 11.999 1.00 97.12 203 VAL A O 1
ATOM 1615 N N . ALA A 1 204 ? 3.588 -2.714 12.214 1.00 96.88 204 ALA A N 1
ATOM 1616 C CA . ALA A 1 204 ? 4.636 -2.175 11.352 1.00 96.88 204 ALA A CA 1
ATOM 1617 C C . ALA A 1 204 ? 4.767 -3.050 10.094 1.00 96.88 204 ALA A C 1
ATOM 1619 O O . ALA A 1 204 ? 4.951 -4.259 10.199 1.00 96.88 204 ALA A O 1
ATOM 1620 N N . PHE A 1 205 ? 4.658 -2.452 8.906 1.00 95.81 205 PHE A N 1
ATOM 1621 C CA . PHE A 1 205 ? 4.696 -3.158 7.625 1.00 95.81 205 PHE A CA 1
ATOM 1622 C C . PHE A 1 205 ? 5.909 -2.721 6.788 1.00 95.81 205 PHE A C 1
ATOM 1624 O O . PHE A 1 205 ? 5.925 -1.636 6.188 1.00 95.81 205 PHE A O 1
ATOM 1631 N N . VAL A 1 206 ? 6.911 -3.602 6.716 1.00 96.75 206 VAL A N 1
ATOM 1632 C CA . VAL A 1 206 ? 8.098 -3.444 5.864 1.00 96.75 206 VAL A CA 1
ATOM 1633 C C . VAL A 1 206 ? 7.713 -3.546 4.392 1.00 96.75 206 VAL A C 1
ATOM 1635 O O . VAL A 1 206 ? 7.095 -4.515 3.956 1.00 96.75 206 VAL A O 1
ATOM 1638 N N . SER A 1 207 ? 8.034 -2.511 3.619 1.00 97.38 207 SER A N 1
ATOM 1639 C CA . SER A 1 207 ? 7.635 -2.401 2.215 1.00 97.38 207 SER A CA 1
ATOM 1640 C C . SER A 1 207 ? 8.403 -1.276 1.535 1.00 97.38 207 SER A C 1
ATOM 1642 O O . SER A 1 207 ? 8.523 -0.200 2.098 1.00 97.38 207 SER A O 1
ATOM 1644 N N . ASN A 1 208 ? 8.811 -1.482 0.283 1.00 97.06 208 ASN A N 1
ATOM 1645 C CA . ASN A 1 208 ? 9.324 -0.432 -0.611 1.00 97.06 208 ASN A CA 1
ATOM 1646 C C . ASN A 1 208 ? 8.379 -0.176 -1.803 1.00 97.06 208 ASN A C 1
ATOM 1648 O O . ASN A 1 208 ? 8.807 0.075 -2.933 1.00 97.06 208 ASN A O 1
ATOM 1652 N N . HIS A 1 209 ? 7.076 -0.338 -1.564 1.00 96.75 209 HIS A N 1
ATOM 1653 C CA . HIS A 1 209 ? 6.001 -0.229 -2.552 1.00 96.75 209 HIS A CA 1
ATOM 1654 C C . HIS A 1 209 ? 6.142 -1.182 -3.753 1.00 96.75 209 HIS A C 1
ATOM 1656 O O . HIS A 1 209 ? 5.705 -0.874 -4.863 1.00 96.75 209 HIS A O 1
ATOM 1662 N N . GLY A 1 210 ? 6.800 -2.329 -3.555 1.00 95.94 210 GLY A N 1
ATOM 1663 C CA . GLY A 1 210 ? 7.119 -3.271 -4.632 1.00 95.94 210 GLY A CA 1
ATOM 1664 C C . GLY A 1 210 ? 8.166 -2.735 -5.614 1.00 95.94 210 GLY A C 1
ATOM 1665 O O . GLY A 1 210 ? 8.169 -3.129 -6.774 1.00 95.94 210 GLY A O 1
ATOM 1666 N N . GLY A 1 211 ? 9.022 -1.801 -5.184 1.00 96.19 211 GLY A N 1
ATOM 1667 C CA . GLY A 1 211 ? 10.018 -1.152 -6.041 1.00 96.19 211 GLY A CA 1
ATOM 1668 C C . GLY A 1 211 ? 9.435 -0.120 -7.014 1.00 96.19 211 GLY A C 1
ATOM 1669 O O . GLY A 1 211 ? 10.069 0.217 -8.015 1.00 96.19 211 GLY A O 1
ATOM 1670 N N . ARG A 1 212 ? 8.219 0.374 -6.749 1.00 95.50 212 ARG A N 1
ATOM 1671 C CA . ARG A 1 212 ? 7.474 1.276 -7.648 1.00 95.50 212 ARG A CA 1
ATOM 1672 C C . ARG A 1 212 ? 7.595 2.762 -7.307 1.00 95.50 212 ARG A C 1
ATOM 1674 O O . ARG A 1 212 ? 7.025 3.592 -8.011 1.00 95.50 212 ARG A O 1
ATOM 1681 N N . ILE A 1 213 ? 8.315 3.095 -6.242 1.00 95.50 213 ILE A N 1
ATOM 1682 C CA . ILE A 1 213 ? 8.540 4.468 -5.777 1.00 95.50 213 ILE A CA 1
ATOM 1683 C C . ILE A 1 213 ? 10.025 4.799 -5.754 1.00 95.50 213 ILE A C 1
ATOM 1685 O O . ILE A 1 213 ? 10.864 3.904 -5.645 1.00 95.50 213 ILE A O 1
ATOM 1689 N N . GLU A 1 214 ? 10.342 6.089 -5.797 1.00 95.06 214 GLU A N 1
ATOM 1690 C CA . GLU A 1 214 ? 11.701 6.556 -5.540 1.00 95.06 214 GLU A CA 1
ATOM 1691 C C . GLU A 1 214 ? 12.050 6.375 -4.054 1.00 95.06 214 GLU A C 1
ATOM 1693 O O . GLU A 1 214 ? 11.403 6.922 -3.162 1.00 95.06 214 GLU A O 1
ATOM 1698 N N . THR A 1 215 ? 13.069 5.565 -3.786 1.00 95.69 215 THR A N 1
ATOM 1699 C CA . THR A 1 215 ? 13.650 5.325 -2.460 1.00 95.69 215 THR A CA 1
ATOM 1700 C C . THR A 1 215 ? 15.070 4.782 -2.645 1.00 95.69 215 THR A C 1
ATOM 1702 O O . THR A 1 215 ? 15.514 4.593 -3.783 1.00 95.69 215 THR A O 1
ATOM 1705 N N . ARG A 1 216 ? 15.801 4.541 -1.551 1.00 95.94 216 ARG A N 1
ATOM 1706 C CA . ARG A 1 216 ? 17.141 3.937 -1.604 1.00 95.94 216 ARG A CA 1
ATOM 1707 C C . ARG A 1 216 ? 17.124 2.605 -2.363 1.00 95.94 216 ARG A C 1
ATOM 1709 O O . ARG A 1 216 ? 16.114 1.898 -2.373 1.00 95.94 216 ARG A O 1
ATOM 1716 N N . GLU A 1 217 ? 18.248 2.241 -2.968 1.00 97.25 217 GLU A N 1
ATOM 1717 C CA . GLU A 1 217 ? 18.390 0.921 -3.582 1.00 97.25 217 GLU A CA 1
ATOM 1718 C C . GLU A 1 217 ? 18.396 -0.184 -2.509 1.00 97.25 217 GLU A C 1
ATOM 1720 O O . GLU A 1 217 ? 19.041 -0.040 -1.467 1.00 97.25 217 GLU A O 1
ATOM 1725 N N . GLY A 1 218 ? 17.676 -1.281 -2.754 1.00 96.50 218 GLY A N 1
ATOM 1726 C CA . GLY A 1 218 ? 17.698 -2.467 -1.898 1.00 96.50 218 GLY A CA 1
ATOM 1727 C C . GLY A 1 218 ? 16.461 -3.354 -2.025 1.00 96.50 218 GLY A C 1
ATOM 1728 O O . GLY A 1 218 ? 15.497 -3.020 -2.718 1.00 96.50 218 GLY A O 1
ATOM 1729 N N . SER A 1 219 ? 16.472 -4.466 -1.287 1.00 96.19 219 SER A N 1
ATOM 1730 C CA . SER A 1 219 ? 15.347 -5.396 -1.171 1.00 96.19 219 SER A CA 1
ATOM 1731 C C . SER A 1 219 ? 14.603 -5.251 0.155 1.00 96.19 219 SER A C 1
ATOM 1733 O O . SER A 1 219 ? 15.228 -5.214 1.213 1.00 96.19 219 SER A O 1
ATOM 1735 N N . SER A 1 220 ? 13.266 -5.253 0.121 1.00 94.69 220 SER A N 1
ATOM 1736 C CA . SER A 1 220 ? 12.436 -5.321 1.334 1.00 94.69 220 SER A CA 1
ATOM 1737 C C . SER A 1 220 ? 12.615 -6.626 2.103 1.00 94.69 220 SER A C 1
ATOM 1739 O O . SER A 1 220 ? 12.386 -6.643 3.303 1.00 94.69 220 SER A O 1
ATOM 1741 N N . ALA A 1 221 ? 13.021 -7.705 1.430 1.00 91.00 221 ALA A N 1
ATOM 1742 C CA . ALA A 1 221 ? 13.279 -8.985 2.079 1.00 91.00 221 ALA A CA 1
ATOM 1743 C C . ALA A 1 221 ? 14.606 -8.979 2.854 1.00 91.00 221 ALA A C 1
ATOM 1745 O O . ALA A 1 221 ? 14.669 -9.539 3.935 1.00 91.00 221 ALA A O 1
ATOM 1746 N N . GLU A 1 222 ? 15.645 -8.320 2.327 1.00 91.62 222 GLU A N 1
ATOM 1747 C CA . GLU A 1 222 ? 16.937 -8.154 3.024 1.00 91.62 222 GLU A CA 1
ATOM 1748 C C . GLU A 1 222 ? 16.866 -7.099 4.141 1.00 91.62 222 GLU A C 1
ATOM 1750 O O . GLU A 1 222 ? 17.761 -7.030 4.976 1.00 91.62 222 GLU A O 1
ATOM 1755 N N . PHE A 1 223 ? 15.843 -6.239 4.128 1.00 93.25 223 PHE A N 1
ATOM 1756 C CA . PHE A 1 223 ? 15.628 -5.229 5.164 1.00 93.25 223 PHE A CA 1
ATOM 1757 C C . PHE A 1 223 ? 14.858 -5.753 6.387 1.00 93.25 223 PHE A C 1
ATOM 1759 O O . PHE A 1 223 ? 14.945 -5.132 7.444 1.00 93.25 223 PHE A O 1
ATOM 1766 N N . LEU A 1 224 ? 14.080 -6.832 6.228 1.00 84.00 224 LEU A N 1
ATOM 1767 C CA . LEU A 1 224 ? 13.397 -7.525 7.330 1.00 84.00 224 LEU A CA 1
ATOM 1768 C C . LEU A 1 224 ? 14.410 -8.109 8.321 1.00 84.00 224 LEU A C 1
ATOM 1770 O O . LEU A 1 224 ? 14.137 -7.983 9.536 1.00 84.00 224 LEU A O 1
#

pLDDT: mean 94.62, std 7.78, range [52.84, 98.88]

Nearest PDB structures (foldseek):
  6b4c-assembly11_K  TM=6.042E-01  e=2.350E-03  Trichoderma virens Gv29-8
  6b4c-assembly2_B  TM=5.848E-01  e=1.942E-03  Trichoderma virens Gv29-8
  6b4c-assembly6_F  TM=6.014E-01  e=2.472E-02  Trichoderma virens Gv29-8
  6b4c-assembly9_I  TM=5.771E-01  e=4.382E-02  Trichoderma virens Gv29-8
  6b4c-assembly12_L  TM=5.518E-01  e=6.022E-02  Trichoderma virens Gv29-8

Mean predicted aligned error: 3.67 Å

Foldseek 3Di:
DDFPFLDPPDPDPQQQPCFPPVLEQHAPPRNQQLNQQNVVVVVDDPPPDPPDDDAAADDADADCCRYGSGPDRLVVLLVVLVVCVVVVHAYEHEADPPRVSLVSNLVSLVVSVAAHEYEYEQDQLVVLVVSCVSNVVRHQAYEYALLCCQQPNCVVPDHHDNDALVSQLVVQVVCVVSVHFYEYAQQADPRSVVSCVSNVGPYYHQDNPSNHGDDDRHHSVVRD

Radius of gyration: 17.23 Å; Cα contacts (8 Å, |Δi|>4): 396; chains: 1; bounding box: 40×38×44 Å

Solvent-accessible surface area (backbone atoms only — not comparable to full-atom values): 12331 Å² total; per-residue (Å²): 134,74,62,61,60,52,58,78,78,58,97,65,88,49,44,73,88,36,51,50,30,73,79,29,67,28,15,40,81,68,10,47,28,26,31,35,37,55,52,37,66,81,70,59,72,87,64,94,73,79,80,67,85,84,79,59,61,49,72,58,70,64,57,41,38,62,22,43,18,41,68,46,60,59,57,53,37,37,55,53,43,50,54,33,53,77,73,70,36,42,46,36,32,24,51,50,88,58,68,60,50,30,52,37,34,47,53,25,40,55,76,70,73,50,59,23,35,38,35,37,58,29,40,59,66,71,59,44,53,56,55,43,66,77,38,52,93,36,47,60,25,45,28,36,30,60,46,51,52,37,31,70,94,40,63,92,76,53,79,53,43,82,74,54,48,70,62,50,42,52,52,39,56,55,36,51,76,72,73,28,48,31,31,45,30,34,39,74,48,73,66,44,52,49,41,44,70,73,48,57,51,78,39,80,37,75,26,51,71,75,15,44,34,71,68,83,88,56,29,54,65,78,69,106

Secondary structure (DSSP, 8-state):
----------SS--SSTTTT-TTTT--SGGGHHHHHHHHHTTT----S----S---BPPP---HHHHT--S-HHHHHHHHHHHHHHTTPBEEEE--SSTHHHHHHHHHHHHTT--EEEEE-S--HHHHHHHHHHHGGGEEEEEEETTGGG-GGGTTT----PPPHHHHHHHHHHHHHTTPPEEEEEE-SHHHHHHHHHH--SEEEE--GGGTS---SS-HHHH-